Protein AF-A0A8B9WWE6-F1 (afdb_monomer_lite)

InterPro domains:
  IPR004269 Folate receptor [PTHR10517] (1-110)
  IPR018143 Folate receptor-like [PF03024] (1-110)

pLDDT: mean 84.23, std 15.78, range [25.19, 98.62]

Foldseek 3Di:
DDPLLVVLVVLVVCCFQPPQQLLLQKDFDPVPQQPDDLAQDDDDPVVLQVVCVVQQAPKDQALEQLDDADCLQRGRHHDVPGDIDGPCVRQVDSCSNVCRHHPRSNDDDDDDRSIAGAAAAAAQVSLQSSCVSQQAPKDQALEQSHDFDCPVVDGHRDPPTDIDGPCVSQVDSQSNVCRHHVRSHGHHPHHPPPLAHAYSDDDCVVPHSSSSVSSVSSVVVVVVPPPPVVVVVVVVVVVVVVVVVVD

Secondary structure (DSSP, 8-state):
--HHHHHHHHHHHHHHHH-TT-GGGEEE---TT------SPPPPHHHHHHHHHHHTTSEES-S--SS--B-TTSS-BPPTTPPPEEHHHH-SSHHHHHHHTTTTSSS-------EEE-SEEE-HHHHHHHHHHHTTSEES-S-SSS--B-TTSS-BPPTT---EEHHHH-SSHHHHHHHTTTSSEEE-SSPTTSSSSB-S---GGG--THHHHHHHHHHHHHHHTS-TTHHHHHHHHHHHHHHTT--

Radius of gyration: 22.35 Å; chains: 1; bounding box: 80×43×47 Å

Sequence (247 aa):
MEPACKRHFIQDTCLYECSPNLGPWIREVNQRWRKERVLGVPLCKEDCQSWWEDCRTSYTCKSNWHKGWNWTSGYNQCPVKAACHRFDFYFPTPAALCNEIWSHSYKVNQSWRKERILNVPLCKEDCQSWWEDCRTSYTCKSNWHRGWDWTSGSNKCPTGTICRTFEAYFPTPAALCEGLWSHSYKLSNYSRGSGRCIQMWFDPALGNPNEEVARFYALALTAEAWPQGIRPLLLCLALMLSLWLHD

Structure (mmCIF, N/CA/C/O backbone):
data_AF-A0A8B9WWE6-F1
#
_entry.id   AF-A0A8B9WWE6-F1
#
loop_
_atom_site.group_PDB
_atom_site.id
_atom_site.type_symbol
_atom_site.label_atom_id
_atom_site.label_alt_id
_atom_site.label_comp_id
_atom_site.label_asym_id
_atom_site.label_entity_id
_atom_site.label_seq_id
_atom_site.pdbx_PDB_ins_code
_atom_site.Cartn_x
_atom_site.Cartn_y
_atom_site.Cartn_z
_atom_site.occupancy
_atom_site.B_iso_or_equiv
_atom_site.auth_seq_id
_atom_site.auth_comp_id
_atom_site.auth_asym_id
_atom_site.auth_atom_id
_atom_site.pdbx_PDB_model_num
ATOM 1 N N . MET A 1 1 ? -15.643 9.085 6.442 1.00 93.25 1 MET A N 1
ATOM 2 C CA . MET A 1 1 ? -14.189 9.072 6.699 1.00 93.25 1 MET A CA 1
ATOM 3 C C . MET A 1 1 ? -13.669 10.446 6.352 1.00 93.25 1 MET A C 1
ATOM 5 O O . MET A 1 1 ? -14.003 10.939 5.281 1.00 93.25 1 MET A O 1
ATOM 9 N N . GLU A 1 2 ? -12.936 11.065 7.264 1.00 94.25 2 GLU A N 1
ATOM 10 C CA . GLU A 1 2 ? -12.378 12.405 7.076 1.00 94.25 2 GLU A CA 1
ATOM 11 C C . GLU A 1 2 ? -11.241 12.401 6.036 1.00 94.25 2 GLU A C 1
ATOM 13 O O . GLU A 1 2 ? -10.601 11.361 5.846 1.00 94.25 2 GLU A O 1
ATOM 18 N N . PRO A 1 3 ? -10.954 13.528 5.354 1.00 97.50 3 PRO A N 1
ATOM 19 C CA . PRO A 1 3 ? -9.893 13.590 4.345 1.00 97.50 3 PRO A CA 1
ATOM 20 C C . PRO A 1 3 ? -8.502 13.226 4.891 1.00 97.50 3 PRO A C 1
ATOM 22 O O . PRO A 1 3 ? -7.771 12.485 4.232 1.00 97.50 3 PRO A O 1
ATOM 25 N N . ALA A 1 4 ? -8.173 13.681 6.107 1.00 97.38 4 ALA A N 1
ATOM 26 C CA . ALA A 1 4 ? -6.912 13.377 6.791 1.00 97.38 4 ALA A CA 1
ATOM 27 C C . ALA A 1 4 ? -6.752 11.872 7.079 1.00 97.38 4 ALA A C 1
ATOM 29 O O . ALA A 1 4 ? -5.682 11.314 6.861 1.00 97.38 4 ALA A O 1
ATOM 30 N N . CYS A 1 5 ? -7.834 11.183 7.444 1.00 98.06 5 CYS A N 1
ATOM 31 C CA . CYS A 1 5 ? -7.844 9.726 7.551 1.00 98.06 5 CYS A CA 1
ATOM 32 C C . CYS A 1 5 ? -7.699 9.051 6.173 1.00 98.06 5 CYS A C 1
ATOM 34 O O . CYS A 1 5 ? -6.876 8.154 5.981 1.00 98.06 5 CYS A O 1
ATOM 36 N N . LYS A 1 6 ? -8.477 9.503 5.176 1.00 97.38 6 LYS A N 1
ATOM 37 C CA . LYS A 1 6 ? -8.554 8.879 3.843 1.00 97.38 6 LYS A CA 1
ATOM 38 C C . LYS A 1 6 ? -7.208 8.865 3.111 1.00 97.38 6 LYS A C 1
ATOM 40 O O . LYS A 1 6 ? -6.911 7.880 2.437 1.00 97.38 6 LYS A O 1
ATOM 45 N N . ARG A 1 7 ? -6.382 9.911 3.246 1.00 97.56 7 ARG A N 1
ATOM 46 C CA . ARG A 1 7 ? -5.056 9.970 2.596 1.00 97.56 7 ARG A CA 1
ATOM 47 C C . ARG A 1 7 ? -4.119 8.828 3.017 1.00 97.56 7 ARG A C 1
ATOM 49 O O . ARG A 1 7 ? -3.351 8.360 2.183 1.00 97.56 7 ARG A O 1
ATOM 56 N N . HIS A 1 8 ? -4.213 8.334 4.254 1.00 98.12 8 HIS A N 1
ATOM 57 C CA . HIS A 1 8 ? -3.387 7.211 4.717 1.00 98.12 8 HIS A CA 1
ATOM 58 C C . HIS A 1 8 ? -3.818 5.886 4.096 1.00 98.12 8 HIS A C 1
ATOM 60 O O . HIS A 1 8 ? -2.965 5.128 3.661 1.00 98.12 8 HIS A O 1
ATOM 66 N N . PHE A 1 9 ? -5.125 5.646 3.950 1.00 97.62 9 PHE A N 1
ATOM 67 C CA . PHE A 1 9 ? -5.642 4.485 3.211 1.00 97.62 9 PHE A CA 1
ATOM 68 C C . PHE A 1 9 ? -5.231 4.498 1.729 1.00 97.62 9 PHE A C 1
ATOM 70 O O . PHE A 1 9 ? -5.001 3.442 1.137 1.00 97.62 9 PHE A O 1
ATOM 77 N N . ILE A 1 10 ? -5.115 5.687 1.126 1.00 95.50 10 ILE A N 1
ATOM 78 C CA . ILE A 1 10 ? -4.582 5.837 -0.234 1.00 95.50 10 ILE A CA 1
ATOM 79 C C . ILE A 1 10 ? -3.096 5.455 -0.258 1.00 95.50 10 ILE A C 1
ATOM 81 O O . ILE A 1 10 ? -2.724 4.600 -1.055 1.00 95.50 10 ILE A O 1
ATOM 85 N N . GLN A 1 11 ? -2.262 5.995 0.641 1.00 96.50 11 GLN A N 1
ATOM 86 C CA . GLN A 1 11 ? -0.833 5.648 0.667 1.00 96.50 11 GLN A CA 1
ATOM 87 C C . GLN A 1 11 ? -0.544 4.202 1.076 1.00 96.50 11 GLN A C 1
ATOM 89 O O . GLN A 1 11 ? 0.402 3.611 0.571 1.00 96.50 11 GLN A O 1
ATOM 94 N N . ASP A 1 12 ? -1.364 3.601 1.934 1.00 96.38 12 ASP A N 1
ATOM 95 C CA . ASP A 1 12 ? -1.310 2.171 2.246 1.00 96.38 12 ASP A CA 1
ATOM 96 C C . ASP A 1 12 ? -1.556 1.332 0.985 1.00 96.38 12 ASP A C 1
ATOM 98 O O . ASP A 1 12 ? -0.797 0.412 0.688 1.00 96.38 12 ASP A O 1
ATOM 102 N N . THR A 1 13 ? -2.550 1.717 0.178 1.00 91.56 13 THR A N 1
ATOM 103 C CA . THR A 1 13 ? -2.812 1.082 -1.121 1.00 91.56 13 THR A CA 1
ATOM 104 C C . THR A 1 13 ? -1.634 1.279 -2.086 1.00 91.56 13 THR A C 1
ATOM 106 O O . THR A 1 13 ? -1.205 0.316 -2.719 1.00 91.56 13 THR A O 1
ATOM 109 N N . CYS A 1 14 ? -1.062 2.488 -2.163 1.00 92.31 14 CYS A N 1
ATOM 110 C CA . CYS A 1 14 ? 0.128 2.767 -2.973 1.00 92.31 14 CYS A CA 1
ATOM 111 C C . CYS A 1 14 ? 1.339 1.931 -2.530 1.00 92.31 14 CYS A C 1
ATOM 113 O O . CYS A 1 14 ? 2.010 1.338 -3.370 1.00 92.31 14 CYS A O 1
ATOM 115 N N . LEU A 1 15 ? 1.613 1.834 -1.226 1.00 93.56 15 LEU A N 1
ATOM 116 C CA . LEU A 1 15 ? 2.708 1.021 -0.699 1.00 93.56 15 LEU A CA 1
ATOM 117 C C . LEU A 1 15 ? 2.469 -0.467 -0.999 1.00 93.56 15 LEU A C 1
ATOM 119 O O . LEU A 1 15 ? 3.369 -1.135 -1.500 1.00 93.56 15 LEU A O 1
ATOM 123 N N . TYR A 1 16 ? 1.269 -0.980 -0.723 1.00 86.88 16 TYR A N 1
ATOM 124 C CA . TYR A 1 16 ? 0.934 -2.396 -0.880 1.00 86.88 16 TYR A CA 1
ATOM 125 C C . TYR A 1 16 ? 0.963 -2.876 -2.337 1.00 86.88 16 TYR A C 1
ATOM 127 O O . TYR A 1 16 ? 1.412 -3.995 -2.589 1.00 86.88 16 TYR A O 1
ATOM 135 N N . GLU A 1 17 ? 0.489 -2.061 -3.285 1.00 83.06 17 GLU A N 1
ATOM 136 C CA . GLU A 1 17 ? 0.448 -2.444 -4.700 1.00 83.06 17 GLU A CA 1
ATOM 137 C C . GLU A 1 17 ? 1.725 -2.043 -5.461 1.00 83.06 17 GLU A C 1
ATOM 139 O O . GLU A 1 17 ? 2.183 -2.812 -6.302 1.00 83.06 17 GLU A O 1
ATOM 144 N N . CYS A 1 18 ? 2.345 -0.892 -5.168 1.00 85.25 18 CYS A N 1
ATOM 145 C CA . CYS A 1 18 ? 3.450 -0.364 -5.982 1.00 85.25 18 CYS A CA 1
ATOM 146 C C . CYS A 1 18 ? 4.854 -0.593 -5.402 1.00 85.25 18 CYS A C 1
ATOM 148 O O . CYS A 1 18 ? 5.820 -0.526 -6.162 1.00 85.25 18 CYS A O 1
ATOM 150 N N . SER A 1 19 ? 5.016 -0.825 -4.091 1.00 89.38 19 SER A N 1
ATOM 151 C CA . SER A 1 19 ? 6.354 -0.865 -3.481 1.00 89.38 19 SER A CA 1
ATOM 152 C C . SER A 1 19 ? 7.155 -2.094 -3.915 1.00 89.38 19 SER A C 1
ATOM 154 O O . SER A 1 19 ? 6.760 -3.223 -3.601 1.00 89.38 19 SER A O 1
ATOM 156 N N . PRO A 1 20 ? 8.336 -1.917 -4.538 1.00 88.00 20 PRO A N 1
ATOM 157 C CA . PRO A 1 20 ? 9.182 -3.037 -4.905 1.00 88.00 20 PRO A CA 1
ATOM 158 C C . PRO A 1 20 ? 9.983 -3.591 -3.715 1.00 88.00 20 PRO A C 1
ATOM 160 O O . PRO A 1 20 ? 10.815 -4.472 -3.901 1.00 88.00 20 PRO A O 1
ATOM 163 N N . ASN A 1 21 ? 9.792 -3.063 -2.500 1.00 92.25 21 ASN A N 1
ATOM 164 C CA . ASN A 1 21 ? 10.669 -3.285 -1.345 1.00 92.25 21 ASN A CA 1
ATOM 165 C C . ASN A 1 21 ? 10.025 -4.123 -0.229 1.00 92.25 21 ASN A C 1
ATOM 167 O O . ASN A 1 21 ? 10.541 -4.180 0.882 1.00 92.25 21 ASN A O 1
ATOM 171 N N . LEU A 1 22 ? 8.889 -4.775 -0.492 1.00 90.75 22 LEU A N 1
ATOM 172 C CA . LEU A 1 22 ? 8.172 -5.567 0.518 1.00 90.75 22 LEU A CA 1
ATOM 173 C C . LEU A 1 22 ? 8.567 -7.058 0.540 1.00 90.75 22 LEU A C 1
ATOM 175 O O . LEU A 1 22 ? 8.053 -7.821 1.362 1.00 90.75 22 LEU A O 1
ATOM 179 N N . GLY A 1 23 ? 9.515 -7.465 -0.314 1.00 85.94 23 GLY A N 1
ATOM 180 C CA . GLY A 1 23 ? 9.980 -8.846 -0.499 1.00 85.94 23 GLY A CA 1
ATOM 181 C C . GLY A 1 23 ? 10.235 -9.663 0.780 1.00 85.94 23 GLY A C 1
ATOM 182 O O . GLY A 1 23 ? 9.698 -10.768 0.877 1.00 85.94 23 GLY A O 1
ATOM 183 N N . PRO A 1 24 ? 10.960 -9.152 1.801 1.00 88.88 24 PRO A N 1
ATOM 184 C CA . PRO A 1 24 ? 11.282 -9.903 3.020 1.00 88.88 24 PRO A CA 1
ATOM 185 C C . PRO A 1 24 ? 10.053 -10.376 3.809 1.00 88.88 24 PRO A C 1
ATOM 187 O O . PRO A 1 24 ? 10.144 -11.328 4.590 1.00 88.88 24 PRO A O 1
ATOM 190 N N . TRP A 1 25 ? 8.897 -9.745 3.591 1.00 90.38 25 TRP A N 1
ATOM 191 C CA . TRP A 1 25 ? 7.636 -9.995 4.296 1.00 90.38 25 TRP A CA 1
ATOM 192 C C . TRP A 1 25 ? 6.587 -10.697 3.442 1.00 90.38 25 TRP A C 1
ATOM 194 O O . TRP A 1 25 ? 5.516 -11.030 3.950 1.00 90.38 25 TRP A O 1
ATOM 204 N N . ILE A 1 26 ? 6.874 -10.954 2.166 1.00 83.62 26 ILE A N 1
ATOM 205 C CA . ILE A 1 26 ? 5.977 -11.717 1.302 1.00 83.62 26 ILE A CA 1
ATOM 206 C C . ILE A 1 26 ? 6.002 -13.186 1.726 1.00 83.62 26 ILE A C 1
ATOM 208 O O . ILE A 1 26 ? 7.056 -13.790 1.929 1.00 83.62 26 ILE A O 1
ATOM 212 N N . ARG A 1 27 ? 4.817 -13.762 1.924 1.00 75.75 27 ARG A N 1
ATOM 213 C CA . ARG A 1 27 ? 4.621 -15.155 2.334 1.00 75.75 27 ARG A CA 1
ATOM 214 C C . ARG A 1 27 ? 3.550 -15.799 1.471 1.00 75.75 27 ARG A C 1
ATOM 216 O O . ARG A 1 27 ? 2.505 -15.186 1.230 1.00 75.75 27 ARG A O 1
ATOM 223 N N . GLU A 1 28 ? 3.784 -17.044 1.058 1.00 72.44 28 GLU A N 1
ATOM 224 C CA . GLU A 1 28 ? 2.718 -17.865 0.493 1.00 72.44 28 GLU A CA 1
ATOM 225 C C . GLU A 1 28 ? 1.642 -18.134 1.556 1.00 72.44 28 GLU A C 1
ATOM 227 O O . GLU A 1 28 ? 1.932 -18.469 2.705 1.00 72.44 28 GLU A O 1
ATOM 232 N N . VAL A 1 29 ? 0.379 -17.967 1.172 1.00 68.06 29 VAL A N 1
ATOM 233 C CA . VAL A 1 29 ? -0.792 -18.096 2.035 1.00 68.06 29 VAL A CA 1
ATOM 234 C C . VAL A 1 29 ? -1.929 -18.794 1.296 1.00 68.06 29 VAL A C 1
ATOM 236 O O . VAL A 1 29 ? -2.342 -18.407 0.203 1.00 68.06 29 VAL A O 1
ATOM 239 N N . ASN A 1 30 ? -2.510 -19.811 1.929 1.00 65.38 30 ASN A N 1
ATOM 240 C CA . ASN A 1 30 ? -3.715 -20.463 1.425 1.00 65.38 30 ASN A CA 1
ATOM 241 C C . ASN A 1 30 ? -4.943 -19.581 1.726 1.00 65.38 30 ASN A C 1
ATOM 243 O O . ASN A 1 30 ? -5.519 -19.639 2.814 1.00 65.38 30 ASN A O 1
ATOM 247 N N . GLN A 1 31 ? -5.332 -18.729 0.773 1.00 61.84 31 GLN A N 1
ATOM 248 C CA . GLN A 1 31 ? -6.335 -17.671 0.969 1.00 61.84 31 GLN A CA 1
ATOM 249 C C . GLN A 1 31 ? -7.805 -18.150 1.010 1.00 61.84 31 GLN A C 1
ATOM 251 O O . GLN A 1 31 ? -8.704 -17.359 0.757 1.00 61.84 31 GLN A O 1
ATOM 256 N N . ARG A 1 32 ? -8.104 -19.405 1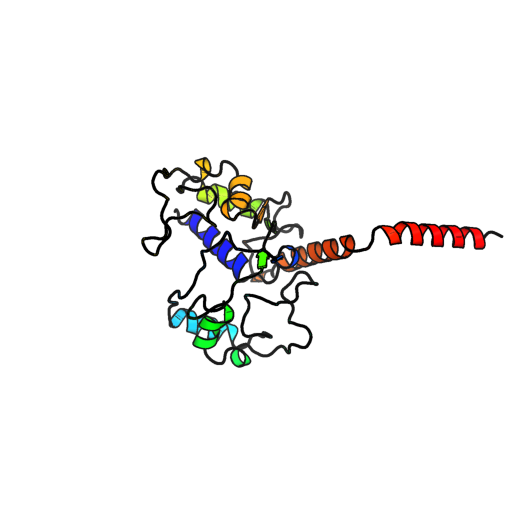.394 1.00 63.91 32 ARG A N 1
ATOM 257 C CA . ARG A 1 32 ? -9.492 -19.934 1.518 1.00 63.91 32 ARG A CA 1
ATOM 258 C C . ARG A 1 32 ? -10.450 -19.047 2.341 1.00 63.91 32 ARG A C 1
ATOM 260 O O . ARG A 1 32 ? -11.666 -19.149 2.181 1.00 63.91 32 ARG A O 1
ATOM 267 N N . TRP A 1 33 ? -9.909 -18.204 3.221 1.00 56.09 33 TRP A N 1
ATOM 268 C CA . TRP A 1 33 ? -10.636 -17.281 4.097 1.00 56.09 33 TRP A CA 1
ATOM 269 C C . TRP A 1 33 ? -10.799 -15.849 3.551 1.00 56.09 33 TRP A C 1
ATOM 271 O O . TRP A 1 33 ? -11.639 -15.125 4.079 1.00 56.09 33 TRP A O 1
ATOM 281 N N . ARG A 1 34 ? -10.026 -15.429 2.536 1.00 60.72 34 ARG A N 1
ATOM 282 C CA . ARG A 1 34 ? -10.162 -14.124 1.862 1.00 60.72 34 ARG A CA 1
ATOM 283 C C . ARG A 1 34 ? -10.767 -14.372 0.487 1.00 60.72 34 ARG A C 1
ATOM 285 O O . ARG A 1 34 ? -10.092 -14.865 -0.411 1.00 60.72 34 ARG A O 1
ATOM 292 N N . LYS A 1 35 ? -12.053 -14.068 0.336 1.00 58.28 35 LYS A N 1
ATOM 293 C CA . LYS A 1 35 ? -12.813 -14.309 -0.903 1.00 58.28 35 LYS A CA 1
ATOM 294 C C . LYS A 1 35 ? -12.922 -13.044 -1.761 1.00 58.28 35 LYS A C 1
ATOM 296 O O . LYS A 1 35 ? -13.291 -13.114 -2.927 1.00 58.28 35 LYS A O 1
ATOM 301 N N . GLU A 1 36 ? -12.572 -11.902 -1.181 1.00 64.50 36 GLU A N 1
ATOM 302 C CA . GLU A 1 36 ? -12.736 -10.564 -1.727 1.00 64.50 36 GLU A CA 1
ATOM 303 C C . GLU A 1 36 ? -11.456 -10.029 -2.399 1.00 64.50 36 GLU A C 1
ATOM 305 O O . GLU A 1 36 ? -10.369 -10.046 -1.806 1.00 64.50 36 GLU A O 1
ATOM 310 N N . ARG A 1 37 ? -11.589 -9.479 -3.616 1.00 65.06 37 ARG A N 1
ATOM 311 C CA . ARG A 1 37 ? -10.531 -8.718 -4.307 1.00 65.06 37 ARG A CA 1
ATOM 312 C C . ARG A 1 37 ? -11.097 -7.603 -5.187 1.00 65.06 37 ARG A C 1
ATOM 314 O O . ARG A 1 37 ? -12.232 -7.685 -5.643 1.00 65.06 37 ARG A O 1
ATOM 321 N N . VAL A 1 38 ? -10.249 -6.627 -5.507 1.00 67.38 38 VAL A N 1
ATOM 322 C CA . VAL A 1 38 ? -10.479 -5.652 -6.584 1.00 67.38 38 VAL A CA 1
ATOM 323 C C . VAL A 1 38 ? -10.426 -6.384 -7.930 1.00 67.38 38 VAL A C 1
ATOM 325 O O . VAL A 1 38 ? -9.418 -7.024 -8.241 1.00 67.38 38 VAL A O 1
ATOM 328 N N . LEU A 1 39 ? -11.510 -6.359 -8.706 1.00 69.50 39 LEU A N 1
ATOM 329 C CA . LEU A 1 39 ? -11.620 -7.036 -10.003 1.00 69.50 39 LEU A CA 1
ATOM 330 C C . LEU A 1 39 ? -12.595 -6.279 -10.909 1.00 69.50 39 LEU A C 1
ATOM 332 O O . LEU A 1 39 ? -13.699 -5.956 -10.482 1.00 69.50 39 LEU A O 1
ATOM 336 N N . GLY A 1 40 ? -12.213 -6.049 -12.165 1.00 64.56 40 GLY A N 1
ATOM 337 C CA . GLY A 1 40 ? -13.079 -5.390 -13.143 1.00 64.56 40 GLY A CA 1
ATOM 338 C C . GLY A 1 40 ? -13.457 -3.941 -12.819 1.00 64.56 40 GLY A C 1
ATOM 339 O O . GLY A 1 40 ? -14.487 -3.488 -13.315 1.00 64.56 40 GLY A O 1
ATOM 340 N N . VAL A 1 41 ? -12.655 -3.223 -12.022 1.00 72.44 41 VAL A N 1
ATOM 341 C CA . VAL A 1 41 ? -12.868 -1.787 -11.787 1.00 72.44 41 VAL A CA 1
ATOM 342 C C . VAL A 1 41 ? -12.789 -1.045 -13.130 1.00 72.44 41 VAL A C 1
ATOM 344 O O . VAL A 1 41 ? -11.916 -1.362 -13.939 1.00 72.44 41 VAL A O 1
ATOM 347 N N . PRO A 1 42 ? -13.687 -0.088 -13.416 1.00 67.31 42 PRO A N 1
ATOM 348 C CA . PRO A 1 42 ? -13.501 0.833 -14.528 1.00 67.31 42 PRO A CA 1
ATOM 349 C C . PRO A 1 42 ? -12.459 1.888 -14.136 1.00 67.31 42 PRO A C 1
ATOM 351 O O . PRO A 1 42 ? -12.672 2.650 -13.196 1.00 67.31 42 PRO A O 1
ATOM 354 N N . LEU A 1 43 ? -11.335 1.924 -14.850 1.00 68.62 43 LEU A N 1
ATOM 355 C CA . LEU A 1 43 ? -10.383 3.037 -14.806 1.00 68.62 43 LEU A CA 1
ATOM 356 C C . LEU A 1 43 ? -10.770 4.051 -15.892 1.00 68.62 43 LEU A C 1
ATOM 358 O O . LEU A 1 43 ? -11.230 3.639 -16.963 1.00 68.62 43 LEU A O 1
ATOM 362 N N . CYS A 1 44 ? -10.599 5.353 -15.643 1.00 73.81 44 CYS A N 1
ATOM 363 C CA . CYS A 1 44 ? -10.801 6.357 -16.688 1.00 73.81 44 CYS A CA 1
ATOM 364 C C . CYS A 1 44 ? -9.801 6.110 -17.824 1.00 73.81 44 CYS A C 1
ATOM 366 O O . CYS A 1 44 ? -8.669 5.672 -17.596 1.00 73.81 44 CYS A O 1
ATOM 368 N N . LYS A 1 45 ? -10.211 6.383 -19.065 1.00 72.62 45 LYS A N 1
ATOM 369 C CA . LYS A 1 45 ? -9.346 6.158 -20.229 1.00 72.62 45 LYS A CA 1
ATOM 370 C C . LYS A 1 45 ? -8.101 7.045 -20.146 1.00 72.62 45 LYS A C 1
ATOM 372 O O . LYS A 1 45 ? -7.013 6.608 -20.496 1.00 72.62 45 LYS A O 1
ATOM 377 N N . GLU A 1 46 ? -8.285 8.257 -19.646 1.00 70.50 46 GLU A N 1
ATOM 378 C CA . GLU A 1 46 ? -7.296 9.317 -19.496 1.00 70.50 46 GLU A CA 1
ATOM 379 C C . GLU A 1 46 ? -6.248 8.940 -18.438 1.00 70.50 46 GLU A C 1
ATOM 381 O O . GLU A 1 46 ? -5.055 9.004 -18.720 1.00 70.50 46 GLU A O 1
ATOM 386 N N . ASP A 1 47 ? -6.679 8.429 -17.277 1.00 74.50 47 ASP A N 1
ATOM 387 C CA . ASP A 1 47 ? -5.783 7.923 -16.223 1.00 74.50 47 ASP A CA 1
ATOM 388 C C . ASP A 1 47 ? -4.943 6.735 -16.726 1.00 74.50 47 ASP A C 1
ATOM 390 O O . ASP A 1 47 ? -3.736 6.660 -16.494 1.00 74.50 47 ASP A O 1
ATOM 394 N N . CYS A 1 48 ? -5.577 5.809 -17.456 1.00 78.75 48 CYS A N 1
ATOM 395 C CA . CYS A 1 48 ? -4.900 4.661 -18.058 1.00 78.75 48 CYS A CA 1
ATOM 396 C C . CYS A 1 48 ? -3.892 5.080 -19.146 1.00 78.75 48 CYS A C 1
ATOM 398 O O . CYS A 1 48 ? -2.799 4.516 -19.231 1.00 78.75 48 CYS A O 1
ATOM 400 N N . GLN A 1 49 ? -4.246 6.080 -19.962 1.00 82.81 49 GLN A N 1
ATOM 401 C CA . GLN A 1 49 ? -3.375 6.661 -20.984 1.00 82.81 49 GLN A CA 1
ATOM 402 C C . GLN A 1 49 ? -2.153 7.329 -20.344 1.00 82.81 49 GLN A C 1
ATOM 404 O O . GLN A 1 49 ? -1.035 6.966 -20.701 1.00 82.81 49 GLN A O 1
ATOM 409 N N . SER A 1 50 ? -2.356 8.234 -19.377 1.00 87.62 50 SER A N 1
ATOM 410 C CA . SER A 1 50 ? -1.270 8.942 -18.681 1.00 87.62 50 SER A CA 1
ATOM 411 C C . SER A 1 50 ? -0.303 7.954 -18.042 1.00 87.62 50 SER A C 1
ATOM 413 O O . SER A 1 50 ? 0.886 7.981 -18.336 1.00 87.62 50 SER A O 1
ATOM 415 N N . TRP A 1 51 ? -0.816 6.994 -17.263 1.00 89.12 51 TRP A N 1
ATOM 416 C CA . TRP A 1 51 ? 0.026 6.005 -16.589 1.00 89.12 51 TRP A CA 1
ATOM 417 C C . TRP A 1 51 ? 0.874 5.179 -17.572 1.00 89.12 51 TRP A C 1
ATOM 419 O O . TRP A 1 51 ? 2.039 4.878 -17.293 1.00 89.12 51 TRP A O 1
ATOM 429 N N . TRP A 1 52 ? 0.331 4.842 -18.746 1.00 92.44 52 TRP A N 1
ATOM 430 C CA . TRP A 1 52 ? 1.110 4.194 -19.800 1.00 92.44 52 TRP A CA 1
ATOM 431 C C . TRP A 1 52 ? 2.156 5.127 -20.413 1.00 92.44 52 TRP A C 1
ATOM 433 O O . TRP A 1 52 ? 3.296 4.706 -20.592 1.00 92.44 52 TRP A O 1
ATOM 443 N N . GLU A 1 53 ? 1.808 6.380 -20.707 1.00 94.31 53 GLU A N 1
ATOM 444 C CA . GLU A 1 53 ? 2.734 7.369 -21.271 1.00 94.31 53 GLU A CA 1
ATOM 445 C C . GLU A 1 53 ? 3.917 7.659 -20.340 1.00 94.31 53 GLU A C 1
ATOM 447 O O . GLU A 1 53 ? 5.058 7.676 -20.811 1.00 94.31 53 GLU A O 1
ATOM 452 N N . ASP A 1 54 ? 3.652 7.770 -19.037 1.00 94.50 54 ASP A N 1
ATOM 453 C CA . ASP A 1 54 ? 4.644 7.952 -17.974 1.00 94.50 54 ASP A CA 1
ATOM 454 C C . ASP A 1 54 ? 5.578 6.733 -17.839 1.00 94.50 54 ASP A C 1
ATOM 456 O O . ASP A 1 54 ? 6.773 6.871 -17.565 1.00 94.50 54 ASP A O 1
ATOM 460 N N . CYS A 1 55 ? 5.060 5.516 -18.057 1.00 93.81 55 CYS A N 1
ATOM 461 C CA . CYS A 1 55 ? 5.828 4.283 -17.865 1.00 93.81 55 CYS A CA 1
ATOM 462 C C . CYS A 1 55 ? 6.499 3.732 -19.130 1.00 93.81 55 CYS A C 1
ATOM 464 O O . CYS A 1 55 ? 7.476 2.999 -18.995 1.00 93.81 55 CYS A O 1
ATOM 466 N N . ARG A 1 56 ? 6.017 4.030 -20.348 1.00 94.75 56 ARG A N 1
ATOM 467 C CA . ARG A 1 56 ? 6.364 3.288 -21.587 1.00 94.75 56 ARG A CA 1
ATOM 468 C C . ARG A 1 56 ? 7.865 3.161 -21.886 1.00 94.75 56 ARG A C 1
ATOM 470 O O . ARG A 1 56 ? 8.281 2.175 -22.491 1.00 94.75 56 ARG A O 1
ATOM 477 N N . THR A 1 57 ? 8.670 4.147 -21.483 1.00 93.31 57 THR A N 1
ATOM 478 C CA . THR A 1 57 ? 10.134 4.185 -21.673 1.00 93.31 57 THR A CA 1
ATOM 479 C C . THR A 1 57 ? 10.927 3.549 -20.529 1.00 93.31 57 THR A C 1
ATOM 481 O O . THR A 1 57 ? 12.105 3.242 -20.718 1.00 93.31 57 THR A O 1
ATOM 484 N N . SER A 1 58 ? 10.303 3.328 -19.369 1.00 93.12 58 SER A N 1
ATOM 485 C CA . SER A 1 58 ? 10.875 2.566 -18.253 1.00 93.12 58 SER A CA 1
ATOM 486 C C . SER A 1 58 ? 11.007 1.086 -18.609 1.00 93.12 58 SER A C 1
ATOM 488 O O . SER A 1 58 ? 10.466 0.625 -19.615 1.00 93.12 58 SER A O 1
ATOM 490 N N . TYR A 1 59 ? 11.716 0.317 -17.781 1.00 91.88 59 TYR A N 1
ATOM 491 C CA . TYR A 1 59 ? 11.987 -1.101 -18.027 1.00 91.88 59 TYR A CA 1
ATOM 492 C C . TYR A 1 59 ? 11.202 -2.024 -17.094 1.00 91.88 59 TYR A C 1
ATOM 494 O O . TYR A 1 59 ? 11.043 -1.759 -15.905 1.00 91.88 59 TYR A O 1
ATOM 502 N N . THR A 1 60 ? 10.758 -3.155 -17.634 1.00 92.31 60 THR A N 1
ATOM 503 C CA . THR A 1 60 ? 10.226 -4.293 -16.882 1.00 92.31 60 THR A CA 1
ATOM 504 C C . THR A 1 60 ? 10.670 -5.602 -17.539 1.00 92.31 60 THR A C 1
ATOM 506 O O . THR A 1 60 ? 11.334 -5.610 -18.571 1.00 92.31 60 THR A O 1
ATOM 509 N N . CYS A 1 61 ? 10.332 -6.729 -16.931 1.00 92.25 61 CYS A N 1
ATOM 510 C CA . CYS A 1 61 ? 10.711 -8.070 -17.384 1.00 92.25 61 CYS A CA 1
ATOM 511 C C . CYS A 1 61 ? 9.522 -9.042 -17.398 1.00 92.25 61 CYS A C 1
ATOM 513 O O . CYS A 1 61 ? 9.713 -10.259 -17.421 1.00 92.25 61 CYS A O 1
ATOM 515 N N . LYS A 1 62 ? 8.291 -8.511 -17.311 1.00 90.00 62 LYS A N 1
ATOM 516 C CA . LYS A 1 62 ? 7.036 -9.272 -17.325 1.00 90.00 62 LYS A CA 1
ATOM 517 C C . LYS A 1 62 ? 5.808 -8.371 -17.480 1.00 90.00 62 LYS A C 1
ATOM 519 O O . LYS A 1 62 ? 5.782 -7.260 -16.956 1.00 90.00 62 LYS A O 1
ATOM 524 N N . SER A 1 63 ? 4.745 -8.922 -18.065 1.00 88.25 63 SER A N 1
ATOM 525 C CA . SER A 1 63 ? 3.434 -8.271 -18.212 1.00 88.25 63 SER A CA 1
ATOM 526 C C . SER A 1 63 ? 2.505 -8.399 -16.990 1.00 88.25 63 SER A C 1
ATOM 528 O O . SER A 1 63 ? 1.376 -7.926 -17.015 1.00 88.25 63 SER A O 1
ATOM 530 N N . ASN A 1 64 ? 2.932 -9.040 -15.893 1.00 86.62 64 ASN A N 1
ATOM 531 C CA . ASN A 1 64 ? 2.069 -9.258 -14.724 1.00 86.62 64 ASN A CA 1
ATOM 532 C C . ASN A 1 64 ? 2.852 -9.172 -13.408 1.00 86.62 64 ASN A C 1
ATOM 534 O O . ASN A 1 64 ? 3.729 -9.993 -13.135 1.00 86.62 64 ASN A O 1
ATOM 538 N N . TRP A 1 65 ? 2.527 -8.177 -12.587 1.00 85.38 65 TRP A N 1
ATOM 539 C CA . TRP A 1 65 ? 3.275 -7.818 -11.383 1.00 85.38 65 TRP A CA 1
ATOM 540 C C . TRP A 1 65 ? 2.709 -8.460 -10.097 1.00 85.38 65 TRP A C 1
ATOM 542 O O . TRP A 1 65 ? 3.333 -8.344 -9.048 1.00 85.38 65 TRP A O 1
ATOM 552 N N . HIS A 1 66 ? 1.598 -9.216 -10.159 1.00 74.44 66 HIS A N 1
ATOM 553 C CA . HIS A 1 66 ? 0.968 -9.855 -8.980 1.00 74.44 66 HIS A CA 1
ATOM 554 C C . HIS A 1 66 ? 1.735 -11.021 -8.353 1.00 74.44 66 HIS A C 1
ATOM 556 O O . HIS A 1 66 ? 1.403 -11.404 -7.232 1.00 74.44 66 HIS A O 1
ATOM 562 N N . LYS A 1 67 ? 2.595 -11.695 -9.120 1.00 74.56 67 LYS A N 1
ATOM 563 C CA . LYS A 1 67 ? 3.075 -13.048 -8.794 1.00 74.56 67 LYS A CA 1
ATOM 564 C C . LYS A 1 67 ? 4.409 -13.351 -9.455 1.00 74.56 67 LYS A C 1
ATOM 566 O O . LYS A 1 67 ? 4.642 -12.912 -10.581 1.00 74.56 67 LYS A O 1
ATOM 571 N N . GLY A 1 68 ? 5.245 -14.167 -8.816 1.00 78.19 68 GLY A N 1
ATOM 572 C CA . GLY A 1 68 ? 6.452 -14.732 -9.437 1.00 78.19 68 GLY A CA 1
ATOM 573 C C . GLY A 1 68 ? 7.535 -13.700 -9.758 1.00 78.19 68 GLY A C 1
ATOM 574 O O . GLY A 1 68 ? 8.129 -13.737 -10.836 1.00 78.19 68 GLY A O 1
ATOM 575 N N . TRP A 1 69 ? 7.720 -12.712 -8.888 1.00 84.75 69 TRP A N 1
ATOM 576 C CA . TRP A 1 69 ? 8.994 -11.999 -8.791 1.00 84.75 69 TRP A CA 1
ATOM 577 C C . TRP A 1 69 ? 10.004 -12.880 -8.047 1.00 84.75 69 TRP A C 1
ATOM 579 O O . TRP A 1 69 ? 9.614 -13.772 -7.295 1.00 84.75 69 TRP A O 1
ATOM 589 N N . ASN A 1 70 ? 11.293 -12.640 -8.259 1.00 84.38 70 ASN A N 1
ATOM 590 C CA . ASN A 1 70 ? 12.333 -13.131 -7.367 1.00 84.38 70 ASN A CA 1
ATOM 591 C C . ASN A 1 70 ? 12.493 -12.128 -6.211 1.00 84.38 70 ASN A C 1
ATOM 593 O O . ASN A 1 70 ? 12.449 -10.921 -6.433 1.00 84.38 70 ASN A O 1
ATOM 597 N N . TRP A 1 71 ? 12.658 -12.633 -4.990 1.00 77.25 71 TRP A N 1
ATOM 598 C CA . TRP A 1 71 ? 12.656 -11.850 -3.751 1.00 77.25 71 TRP A CA 1
ATOM 599 C C . TRP A 1 71 ? 13.937 -12.006 -2.923 1.00 77.25 71 TRP A C 1
ATOM 601 O O . TRP A 1 71 ? 14.047 -11.393 -1.863 1.00 77.25 71 TRP A O 1
ATOM 611 N N . THR A 1 72 ? 14.905 -12.818 -3.370 1.00 78.44 72 THR A N 1
ATOM 612 C CA . THR A 1 72 ? 16.091 -13.197 -2.576 1.00 78.44 72 THR A CA 1
ATOM 613 C C . THR A 1 72 ? 16.925 -11.999 -2.102 1.00 78.44 72 THR A C 1
ATOM 615 O O . THR A 1 72 ? 17.532 -12.065 -1.039 1.00 78.44 72 THR A O 1
ATOM 618 N N . SER A 1 73 ? 16.928 -10.888 -2.842 1.00 77.44 73 SER A N 1
ATOM 619 C CA . SER A 1 73 ? 17.625 -9.644 -2.478 1.00 77.44 73 SER A CA 1
ATOM 620 C C . SER A 1 73 ? 16.838 -8.700 -1.555 1.00 77.44 73 SER A C 1
ATOM 622 O O . SER A 1 73 ? 17.363 -7.655 -1.169 1.00 77.44 73 SER A O 1
ATOM 624 N N . GLY A 1 74 ? 15.574 -9.011 -1.253 1.00 74.62 74 GLY A N 1
ATOM 625 C CA . GLY A 1 74 ? 14.642 -8.129 -0.543 1.00 74.62 74 GLY A CA 1
ATOM 626 C C . GLY A 1 74 ? 13.825 -7.184 -1.427 1.00 74.62 74 GLY A C 1
ATOM 627 O O . GLY A 1 74 ? 12.954 -6.488 -0.918 1.00 74.62 74 GLY A O 1
ATOM 628 N N . TYR A 1 75 ? 14.040 -7.159 -2.740 1.00 78.56 75 TYR A N 1
ATOM 629 C CA . TYR A 1 75 ? 13.256 -6.320 -3.652 1.00 78.56 75 TYR A CA 1
ATOM 630 C C . TYR A 1 75 ? 12.775 -7.100 -4.878 1.00 78.56 75 TYR A C 1
ATOM 632 O O . TYR A 1 75 ? 13.275 -8.196 -5.127 1.00 78.56 75 TYR A O 1
ATOM 640 N N . ASN A 1 76 ? 11.813 -6.549 -5.632 1.00 81.25 76 ASN A N 1
ATOM 641 C CA . ASN A 1 76 ? 11.319 -7.125 -6.889 1.00 81.25 76 ASN A CA 1
ATOM 642 C C . ASN A 1 76 ? 12.487 -7.351 -7.865 1.00 81.25 76 ASN A C 1
ATOM 644 O O . ASN A 1 76 ? 12.909 -6.430 -8.564 1.00 81.25 76 ASN A O 1
ATOM 648 N N . GLN A 1 77 ? 12.987 -8.579 -7.960 1.00 85.00 77 GLN A N 1
ATOM 649 C CA . GLN A 1 77 ? 13.945 -8.982 -8.984 1.00 85.00 77 GLN A CA 1
ATOM 650 C C . GLN A 1 77 ? 13.255 -9.768 -10.090 1.00 85.00 77 GLN A C 1
ATOM 652 O O . GLN A 1 77 ? 12.350 -10.574 -9.859 1.00 85.00 77 GLN A O 1
ATOM 657 N N . CYS A 1 78 ? 13.716 -9.561 -11.317 1.00 88.06 78 CYS A N 1
ATOM 658 C CA . CYS A 1 78 ? 13.250 -10.317 -12.467 1.00 88.06 78 CYS A CA 1
ATOM 659 C C . CYS A 1 78 ? 13.475 -11.829 -12.285 1.00 88.06 78 CYS A C 1
ATOM 661 O O . CYS A 1 78 ? 14.465 -12.233 -11.666 1.00 88.06 78 CYS A O 1
ATOM 663 N N . PRO A 1 79 ? 12.580 -12.682 -12.821 1.00 85.50 79 PRO A N 1
ATOM 664 C CA . PRO A 1 79 ? 12.807 -14.122 -12.856 1.00 85.50 79 PRO A CA 1
ATOM 665 C C . PRO A 1 79 ? 14.150 -14.461 -13.510 1.00 85.50 79 PRO A C 1
ATOM 667 O O . PRO A 1 79 ? 14.598 -13.777 -14.431 1.00 85.50 79 PRO A O 1
ATOM 670 N N . VAL A 1 80 ? 14.788 -15.544 -13.067 1.00 82.50 80 VAL A N 1
ATOM 671 C CA . VAL A 1 80 ? 16.072 -15.981 -13.634 1.00 82.50 80 VAL A CA 1
ATOM 672 C C . VAL A 1 80 ? 15.903 -16.241 -15.139 1.00 82.50 80 VAL A C 1
ATOM 674 O O . VAL A 1 80 ? 14.990 -16.958 -15.542 1.00 82.50 80 VAL A O 1
ATOM 677 N N . LYS A 1 81 ? 16.798 -15.669 -15.959 1.00 84.19 81 LYS A N 1
ATOM 678 C CA . LYS A 1 81 ? 16.758 -15.632 -17.441 1.00 84.19 81 LYS A CA 1
ATOM 679 C C . LYS A 1 81 ? 15.698 -14.716 -18.082 1.00 84.19 81 LYS A C 1
ATOM 681 O O . LYS A 1 81 ? 15.660 -14.651 -19.307 1.00 84.19 81 LYS A O 1
ATOM 686 N N . ALA A 1 82 ? 14.873 -13.991 -17.323 1.00 88.12 82 ALA A N 1
ATOM 687 C CA . ALA A 1 82 ? 13.984 -12.984 -17.906 1.00 88.12 82 ALA A CA 1
ATOM 688 C C . ALA A 1 82 ? 14.782 -11.738 -18.320 1.00 88.12 82 ALA A C 1
ATOM 690 O O . ALA A 1 82 ? 15.501 -11.156 -17.508 1.00 88.12 82 ALA A O 1
ATOM 691 N N . ALA A 1 83 ? 14.643 -11.320 -19.578 1.00 89.12 83 ALA A N 1
ATOM 692 C CA . ALA A 1 83 ? 15.265 -10.104 -20.085 1.00 89.12 83 ALA A CA 1
ATOM 693 C C . ALA A 1 83 ? 14.428 -8.865 -19.727 1.00 89.12 83 ALA A C 1
ATOM 695 O O . ALA A 1 83 ? 13.200 -8.849 -19.880 1.00 89.12 83 ALA A O 1
ATOM 696 N N . CYS A 1 84 ? 15.106 -7.810 -19.272 1.00 91.88 84 CYS A N 1
ATOM 697 C CA . CYS A 1 84 ? 14.497 -6.497 -19.115 1.00 91.88 84 CYS A CA 1
ATOM 698 C C . CYS A 1 84 ? 14.331 -5.842 -20.489 1.00 91.88 84 CYS A C 1
ATOM 700 O O . CYS A 1 84 ? 15.307 -5.624 -21.205 1.00 91.88 84 CYS A O 1
ATOM 702 N N . HIS A 1 85 ? 13.099 -5.477 -20.822 1.00 94.31 85 HIS A N 1
ATOM 703 C CA . HIS A 1 85 ? 12.755 -4.671 -21.989 1.00 94.31 85 HIS A CA 1
ATOM 704 C C . HIS A 1 85 ? 11.938 -3.462 -21.534 1.00 94.31 85 HIS A C 1
ATOM 706 O O . HIS A 1 85 ? 11.536 -3.367 -20.374 1.00 94.31 85 HIS A O 1
ATOM 712 N N . ARG A 1 86 ? 11.701 -2.515 -22.439 1.00 95.50 86 ARG A N 1
ATOM 713 C CA . ARG A 1 86 ? 10.848 -1.363 -22.146 1.00 95.50 86 ARG A CA 1
ATOM 714 C C . ARG A 1 86 ? 9.411 -1.792 -21.838 1.00 95.50 86 ARG A C 1
ATOM 716 O O . ARG A 1 86 ? 8.970 -2.862 -22.259 1.00 95.50 86 ARG A O 1
ATOM 723 N N . PHE A 1 87 ? 8.666 -0.953 -21.126 1.00 94.75 87 PHE A N 1
ATOM 724 C CA . PHE A 1 87 ? 7.249 -1.196 -20.855 1.00 94.75 87 PHE A CA 1
ATOM 725 C C . PHE A 1 87 ? 6.443 -1.353 -22.146 1.00 94.75 87 PHE A C 1
ATOM 727 O O . PHE A 1 87 ? 5.611 -2.247 -22.199 1.00 94.75 87 PHE A O 1
ATOM 734 N N . ASP A 1 88 ? 6.723 -0.582 -23.201 1.00 94.81 88 ASP A N 1
ATOM 735 C CA . ASP A 1 88 ? 6.038 -0.726 -24.497 1.00 94.81 88 ASP A CA 1
ATOM 736 C C . ASP A 1 88 ? 6.283 -2.068 -25.220 1.00 94.81 88 ASP A C 1
ATOM 738 O O . ASP A 1 88 ? 5.476 -2.455 -26.063 1.00 94.81 88 ASP A O 1
ATOM 742 N N . PHE A 1 89 ? 7.316 -2.833 -24.848 1.00 95.44 89 PHE A N 1
ATOM 743 C CA . PHE A 1 89 ? 7.501 -4.213 -25.316 1.00 95.44 89 PHE A CA 1
ATOM 744 C C . PHE A 1 89 ? 6.553 -5.203 -24.617 1.00 95.44 89 PHE A C 1
ATOM 746 O O . PHE A 1 89 ? 5.984 -6.079 -25.263 1.00 95.44 89 PHE A O 1
ATOM 753 N N . TYR A 1 90 ? 6.374 -5.073 -23.297 1.00 93.75 90 TYR A N 1
ATOM 754 C CA . TYR A 1 90 ? 5.492 -5.949 -22.507 1.00 93.75 90 TYR A CA 1
ATOM 755 C C . TYR A 1 90 ? 4.025 -5.493 -22.503 1.00 93.75 90 TYR A C 1
ATOM 757 O O . TYR A 1 90 ? 3.131 -6.300 -22.265 1.00 93.75 90 TYR A O 1
ATOM 765 N N . PHE A 1 91 ? 3.786 -4.210 -22.767 1.00 94.88 91 PHE A N 1
ATOM 766 C CA . PHE A 1 91 ? 2.495 -3.537 -22.748 1.00 94.88 91 PHE A CA 1
ATOM 767 C C . PHE A 1 91 ? 2.386 -2.627 -23.984 1.00 94.88 91 PHE A C 1
ATOM 769 O O . PHE A 1 91 ? 2.548 -1.409 -23.875 1.00 94.88 91 PHE A O 1
ATOM 776 N N . PRO A 1 92 ? 2.106 -3.181 -25.178 1.00 94.50 92 PRO A N 1
ATOM 777 C CA . PRO A 1 92 ? 2.120 -2.423 -26.437 1.00 94.50 92 PRO A CA 1
ATOM 778 C C . PRO A 1 92 ? 1.017 -1.359 -26.543 1.00 94.50 92 PRO A C 1
ATOM 780 O O . PRO A 1 92 ? 1.012 -0.563 -27.477 1.00 94.50 92 PRO A O 1
ATOM 783 N N . THR A 1 93 ? 0.065 -1.340 -25.606 1.00 92.31 93 THR A N 1
ATOM 784 C CA . THR A 1 93 ? -0.992 -0.327 -25.504 1.00 92.31 93 THR A CA 1
ATOM 785 C C . THR A 1 93 ? -1.287 0.000 -24.034 1.00 92.31 93 THR A C 1
ATOM 787 O O . THR A 1 93 ? -1.057 -0.853 -23.168 1.00 92.31 93 THR A O 1
ATOM 790 N N . PRO A 1 94 ? -1.891 1.167 -23.739 1.00 88.44 94 PRO A N 1
ATOM 791 C CA . PRO A 1 94 ? -2.416 1.479 -22.408 1.00 88.44 94 PRO A CA 1
ATOM 792 C C . PRO A 1 94 ? -3.381 0.411 -21.885 1.00 88.44 94 PRO A C 1
ATOM 794 O O . PRO A 1 94 ? -3.287 -0.008 -20.735 1.00 88.44 94 PRO A O 1
ATOM 797 N N . ALA A 1 95 ? -4.254 -0.116 -22.751 1.00 86.38 95 ALA A N 1
ATOM 798 C CA . ALA A 1 95 ? -5.181 -1.185 -22.389 1.00 86.38 95 ALA A CA 1
ATOM 799 C C . ALA A 1 95 ? -4.457 -2.470 -21.943 1.00 86.38 95 ALA A C 1
ATOM 801 O O . ALA A 1 95 ? -4.888 -3.093 -20.976 1.00 86.38 95 ALA A O 1
ATOM 802 N N . ALA A 1 96 ? -3.350 -2.846 -22.594 1.00 90.50 96 ALA A N 1
ATOM 803 C CA . ALA A 1 96 ? -2.533 -3.985 -22.167 1.00 90.50 96 ALA A CA 1
ATOM 804 C C . ALA A 1 96 ? -1.927 -3.746 -20.773 1.00 90.50 96 ALA A C 1
ATOM 806 O O . ALA A 1 96 ? -2.040 -4.612 -19.907 1.00 90.50 96 ALA A O 1
ATOM 807 N N . LEU A 1 97 ? -1.370 -2.552 -20.516 1.00 90.38 97 LEU A N 1
ATOM 808 C CA . LEU A 1 97 ? -0.863 -2.183 -19.187 1.00 90.38 97 LEU A CA 1
ATOM 809 C C . LEU A 1 97 ? -1.958 -2.303 -18.128 1.00 90.38 97 LEU A C 1
ATOM 811 O O . LEU A 1 97 ? -1.845 -3.125 -17.220 1.00 90.38 97 LEU A O 1
ATOM 815 N N . CYS A 1 98 ? -3.028 -1.520 -18.262 1.00 84.44 98 CYS A N 1
ATOM 816 C CA . CYS A 1 98 ? -4.065 -1.411 -17.242 1.00 84.44 98 CYS A 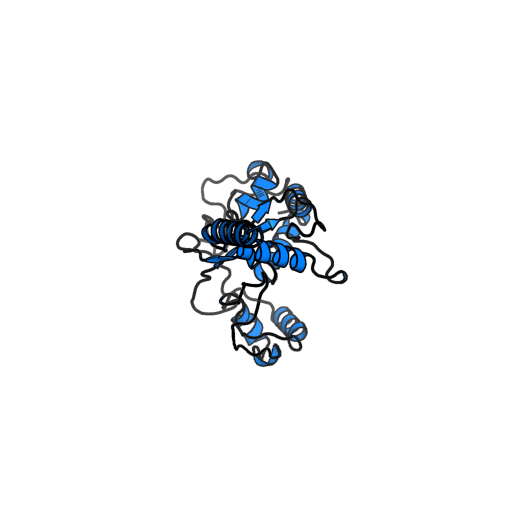CA 1
ATOM 817 C C . CYS A 1 98 ? -4.767 -2.754 -16.987 1.00 84.44 98 CYS A C 1
ATOM 819 O O . CYS A 1 98 ? -5.067 -3.072 -15.837 1.00 84.44 98 CYS A O 1
ATOM 821 N N . ASN A 1 99 ? -4.977 -3.580 -18.019 1.00 83.12 99 ASN A N 1
ATOM 822 C CA . ASN A 1 99 ? -5.651 -4.864 -17.844 1.00 83.12 99 ASN A CA 1
ATOM 823 C C . ASN A 1 99 ? -4.740 -5.947 -17.237 1.00 83.12 99 ASN A C 1
ATOM 825 O O . ASN A 1 99 ? -5.176 -6.704 -16.364 1.00 83.12 99 ASN A O 1
ATOM 829 N N . GLU A 1 100 ? -3.487 -6.056 -17.685 1.00 85.00 100 GLU A N 1
ATOM 830 C CA . GLU A 1 100 ? -2.656 -7.239 -17.414 1.00 85.00 100 GLU A CA 1
ATOM 831 C C . GLU A 1 100 ? -1.762 -7.093 -16.178 1.00 85.00 100 GLU A C 1
ATOM 833 O O . GLU A 1 100 ? -1.633 -8.052 -15.403 1.00 85.00 100 GLU A O 1
ATOM 838 N N . ILE A 1 101 ? -1.205 -5.896 -15.9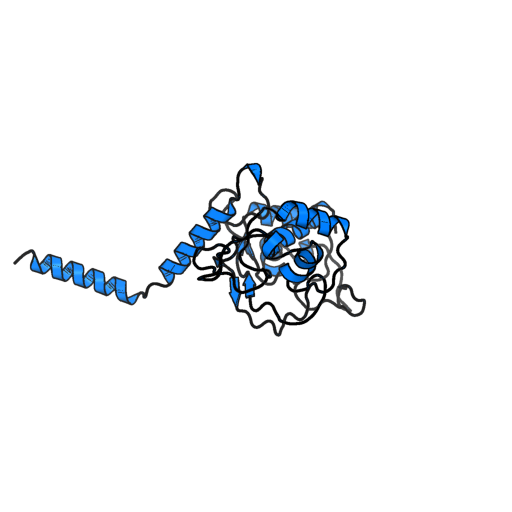36 1.00 86.81 101 ILE A N 1
ATOM 839 C CA . ILE A 1 101 ? -0.174 -5.688 -14.905 1.00 86.81 101 ILE A CA 1
ATOM 840 C C . ILE A 1 101 ? -0.656 -6.105 -13.509 1.00 86.81 101 ILE A C 1
ATOM 842 O O . ILE A 1 101 ? 0.066 -6.799 -12.788 1.00 86.81 101 ILE A O 1
ATOM 846 N N . TRP A 1 102 ? -1.918 -5.807 -13.176 1.00 82.81 102 TRP A N 1
ATOM 847 C CA . TRP A 1 102 ? -2.558 -6.192 -11.913 1.00 82.81 102 TRP A CA 1
ATOM 848 C C . TRP A 1 102 ? -3.544 -7.373 -12.050 1.00 82.81 102 TRP A C 1
ATOM 850 O O . TRP A 1 102 ? -4.575 -7.436 -11.374 1.00 82.81 102 TRP A O 1
ATOM 860 N N . SER A 1 103 ? -3.248 -8.345 -12.928 1.00 75.88 103 SER A N 1
ATOM 861 C CA . SER A 1 103 ? -4.042 -9.580 -13.105 1.00 75.88 103 SER A CA 1
ATOM 862 C C . SER A 1 103 ? -5.548 -9.319 -13.205 1.00 75.88 103 SER A C 1
ATOM 864 O O . SER A 1 103 ? -6.332 -9.849 -12.402 1.00 75.88 103 SER A O 1
ATOM 866 N N . HIS A 1 104 ? -5.946 -8.452 -14.136 1.00 73.06 104 HIS A N 1
ATOM 867 C CA . HIS A 1 104 ? -7.341 -8.113 -14.390 1.00 73.06 104 HIS A CA 1
ATOM 868 C C . HIS A 1 104 ? -8.102 -7.530 -13.184 1.00 73.06 104 HIS A C 1
ATOM 870 O O . HIS A 1 104 ? -9.336 -7.589 -13.135 1.00 73.06 104 HIS A O 1
ATOM 876 N N . SER A 1 105 ? -7.398 -6.856 -12.256 1.00 68.56 105 SER A N 1
ATOM 877 C CA . SER A 1 105 ? -8.010 -5.820 -11.394 1.00 68.56 105 SER A CA 1
ATOM 878 C C . SER A 1 105 ? -8.879 -4.861 -12.218 1.00 68.56 105 SER A C 1
ATOM 880 O O . SER A 1 105 ? -9.923 -4.417 -11.747 1.00 68.56 105 SER A O 1
ATOM 882 N N . TYR A 1 106 ? -8.518 -4.706 -13.492 1.00 66.94 106 TYR A N 1
ATOM 883 C CA . TYR A 1 106 ? -9.289 -4.131 -14.577 1.00 66.94 106 TYR A CA 1
ATOM 884 C C . TYR A 1 106 ? -9.432 -5.240 -15.679 1.00 66.94 106 TYR A C 1
ATOM 886 O O . TYR A 1 106 ? -8.527 -5.432 -16.468 1.00 66.94 106 TYR A O 1
ATOM 894 N N . LYS A 1 107 ? -10.494 -6.083 -15.633 1.00 40.31 107 LYS A N 1
ATOM 895 C CA . LYS A 1 107 ? -11.030 -7.070 -16.646 1.00 40.31 107 LYS A CA 1
ATOM 896 C C . LYS A 1 107 ? -10.064 -7.965 -17.501 1.00 40.31 107 LYS A C 1
ATOM 898 O O . LYS A 1 107 ? -9.247 -7.430 -18.231 1.00 40.31 107 LYS A O 1
ATOM 903 N N . VAL A 1 108 ? -10.149 -9.317 -17.610 1.00 33.00 108 VAL A N 1
ATOM 904 C CA . VAL A 1 108 ? -10.985 -10.403 -17.007 1.00 33.00 108 VAL A CA 1
ATOM 905 C C . VAL A 1 108 ? -10.212 -11.766 -16.926 1.00 33.00 108 VAL A C 1
ATOM 907 O O . VAL A 1 108 ? -9.435 -12.082 -17.810 1.00 33.00 108 VAL A O 1
ATOM 910 N N . ASN A 1 109 ? -10.565 -12.627 -15.952 1.00 25.19 109 ASN A N 1
ATOM 911 C CA . ASN A 1 109 ? -10.381 -14.106 -15.832 1.00 25.19 109 ASN A CA 1
ATOM 912 C C . ASN A 1 109 ? -9.121 -14.749 -15.158 1.00 25.19 109 ASN A C 1
ATOM 914 O O . ASN A 1 109 ? -8.056 -14.913 -15.737 1.00 25.19 109 ASN A O 1
ATOM 918 N N . GLN A 1 110 ? -9.350 -15.219 -13.918 1.00 33.69 110 GLN A N 1
ATOM 919 C CA . GLN A 1 110 ? -8.752 -16.336 -13.141 1.00 33.69 110 GLN A CA 1
ATOM 920 C C . GLN A 1 110 ? -7.226 -16.628 -13.093 1.00 33.69 110 GLN A C 1
ATOM 922 O O . GLN A 1 110 ? -6.678 -17.435 -13.839 1.00 33.69 110 GLN A O 1
ATOM 927 N N . SER A 1 111 ? -6.581 -16.205 -11.996 1.00 37.12 111 SER A N 1
ATOM 928 C CA . SER A 1 111 ? -6.042 -17.106 -10.939 1.00 37.12 111 SER A CA 1
ATOM 929 C C . SER A 1 111 ? -5.488 -16.286 -9.753 1.00 37.12 111 SER A C 1
ATOM 931 O O . SER A 1 111 ? -5.117 -15.125 -9.910 1.00 37.12 111 SER A O 1
ATOM 933 N N . TRP A 1 112 ? -5.522 -16.839 -8.536 1.00 57.12 112 TRP A N 1
ATOM 934 C CA . TRP A 1 112 ? -5.401 -16.108 -7.258 1.00 57.12 112 TRP A CA 1
ATOM 935 C C . TRP A 1 112 ? -3.965 -15.665 -6.890 1.00 57.12 112 TRP A C 1
ATOM 937 O O . TRP A 1 112 ? -2.992 -16.307 -7.286 1.00 57.12 112 TRP A O 1
ATOM 947 N N . ARG A 1 113 ? -3.825 -14.592 -6.080 1.00 53.19 113 ARG A N 1
ATOM 948 C CA . ARG A 1 113 ? -2.550 -14.260 -5.401 1.00 53.19 113 ARG A CA 1
ATOM 949 C C . ARG A 1 113 ? -2.255 -15.366 -4.386 1.00 53.19 113 ARG A C 1
ATOM 951 O O . ARG A 1 113 ? -2.958 -15.471 -3.383 1.00 53.19 113 ARG A O 1
ATOM 958 N N . LYS A 1 114 ? -1.204 -16.155 -4.620 1.00 60.09 114 LYS A N 1
ATOM 959 C CA . LYS A 1 114 ? -0.682 -17.092 -3.610 1.00 60.09 114 LYS A CA 1
ATOM 960 C C . LYS A 1 114 ? -0.000 -16.385 -2.445 1.00 60.09 114 LYS A C 1
ATOM 962 O O . LYS A 1 114 ? 0.206 -16.996 -1.410 1.00 60.09 114 LYS A O 1
ATOM 967 N N . GLU A 1 115 ? 0.323 -15.111 -2.608 1.00 67.69 115 GLU A N 1
ATOM 968 C CA . GLU A 1 115 ? 1.248 -14.364 -1.767 1.00 67.69 115 GLU A CA 1
ATOM 969 C C . GLU A 1 115 ? 0.549 -13.173 -1.084 1.00 67.69 115 GLU A C 1
ATOM 971 O O . GLU A 1 115 ? -0.364 -12.560 -1.650 1.00 67.69 115 GLU A O 1
ATOM 976 N N . ARG A 1 116 ? 0.974 -12.826 0.137 1.00 78.75 116 ARG A N 1
ATOM 977 C CA . ARG A 1 116 ? 0.667 -11.538 0.788 1.00 78.75 116 ARG A CA 1
ATOM 978 C C . ARG A 1 116 ? 1.840 -11.078 1.651 1.00 78.75 116 ARG A C 1
ATOM 980 O O . ARG A 1 116 ? 2.612 -11.912 2.112 1.00 78.75 116 ARG A O 1
ATOM 987 N N . ILE A 1 117 ? 1.905 -9.781 1.945 1.00 85.44 117 ILE A N 1
ATOM 988 C CA . ILE A 1 117 ? 2.783 -9.261 3.001 1.00 85.44 117 ILE A CA 1
ATOM 989 C C . ILE A 1 117 ? 2.276 -9.673 4.392 1.00 85.44 117 ILE A C 1
ATOM 991 O O . ILE A 1 117 ? 1.063 -9.689 4.629 1.00 85.44 117 ILE A O 1
ATOM 995 N N . LEU A 1 118 ? 3.193 -10.000 5.300 1.00 88.56 118 LEU A N 1
ATOM 996 C CA . LEU A 1 118 ? 2.930 -10.283 6.711 1.00 88.56 118 LEU A CA 1
ATOM 997 C C . LEU A 1 118 ? 4.007 -9.652 7.599 1.00 88.56 118 LEU A C 1
ATOM 999 O O . LEU A 1 118 ? 5.196 -9.878 7.390 1.00 88.56 118 LEU A O 1
ATOM 1003 N N . ASN A 1 119 ? 3.578 -8.948 8.647 1.00 94.19 119 ASN A N 1
ATOM 1004 C CA . ASN A 1 119 ? 4.439 -8.321 9.654 1.00 94.19 119 ASN A CA 1
ATOM 1005 C C . ASN A 1 119 ? 5.477 -7.329 9.087 1.00 94.19 119 ASN A C 1
ATOM 1007 O O . ASN A 1 119 ? 6.591 -7.248 9.606 1.00 94.19 119 ASN A O 1
ATOM 1011 N N . VAL A 1 120 ? 5.124 -6.567 8.044 1.00 96.62 120 VAL A N 1
ATOM 1012 C CA . VAL A 1 120 ? 5.962 -5.460 7.547 1.00 96.62 120 VAL A CA 1
ATOM 1013 C C . VAL A 1 120 ? 6.180 -4.445 8.683 1.00 96.62 120 VAL A C 1
ATOM 1015 O O . VAL A 1 120 ? 5.185 -3.976 9.236 1.00 96.62 120 VAL A O 1
ATOM 1018 N N . PRO A 1 121 ? 7.429 -4.101 9.056 1.00 97.88 121 PRO A N 1
ATOM 1019 C CA . PRO A 1 121 ? 7.736 -3.256 10.206 1.00 97.88 121 PRO A CA 1
ATOM 1020 C C . PRO A 1 121 ? 7.464 -1.793 9.858 1.00 97.88 121 PRO A C 1
ATOM 1022 O O . PRO A 1 121 ? 8.375 -1.063 9.473 1.00 97.88 121 PRO A O 1
ATOM 1025 N N . LEU A 1 122 ? 6.208 -1.368 9.959 1.00 98.31 122 LEU A N 1
ATOM 1026 C CA . LEU A 1 122 ? 5.792 0.001 9.667 1.00 98.31 122 LEU A CA 1
ATOM 1027 C C . LEU A 1 122 ? 6.442 0.960 10.673 1.00 98.31 122 LEU A C 1
ATOM 1029 O O . LEU A 1 122 ? 6.426 0.691 11.878 1.00 98.31 122 LEU A O 1
ATOM 1033 N N . CYS A 1 123 ? 7.029 2.056 10.187 1.00 98.62 123 CYS A N 1
ATOM 1034 C CA . CYS A 1 123 ? 7.658 3.052 11.050 1.00 98.62 123 CYS A CA 1
ATOM 1035 C C . CYS A 1 123 ? 6.672 3.630 12.066 1.00 98.62 123 CYS A C 1
ATOM 1037 O O . CYS A 1 123 ? 5.477 3.799 11.798 1.00 98.62 123 CYS A O 1
ATOM 1039 N N . LYS A 1 124 ? 7.210 3.949 13.245 1.00 98.38 124 LYS A N 1
ATOM 1040 C CA . LYS A 1 124 ? 6.441 4.440 14.386 1.00 98.38 124 LYS A CA 1
ATOM 1041 C C . LYS A 1 124 ? 5.576 5.651 14.022 1.00 98.38 124 LYS A C 1
ATOM 1043 O O . LYS A 1 124 ? 4.384 5.654 14.318 1.00 98.38 124 LYS A O 1
ATOM 1048 N N . GLU A 1 125 ? 6.152 6.645 13.349 1.00 98.62 125 GLU A N 1
ATOM 1049 C CA . GLU A 1 125 ? 5.475 7.906 13.029 1.00 98.62 125 GLU A CA 1
ATOM 1050 C C . GLU A 1 125 ? 4.390 7.738 11.951 1.00 98.62 125 GLU A C 1
ATOM 1052 O O . GLU A 1 125 ? 3.326 8.347 12.058 1.00 98.62 125 GLU A O 1
ATOM 1057 N N . ASP A 1 126 ? 4.609 6.892 10.938 1.00 98.44 126 ASP A N 1
ATOM 1058 C CA . ASP A 1 126 ? 3.606 6.575 9.909 1.00 98.44 126 ASP A CA 1
ATOM 1059 C C . ASP A 1 126 ? 2.362 5.932 10.543 1.00 98.44 126 ASP A C 1
ATOM 1061 O O . ASP A 1 126 ? 1.239 6.372 10.302 1.00 98.44 126 ASP A O 1
ATOM 1065 N N . CYS A 1 127 ? 2.553 4.951 11.430 1.00 98.25 127 CYS A N 1
ATOM 1066 C CA . CYS A 1 127 ? 1.443 4.308 12.132 1.00 98.25 127 CYS A CA 1
ATOM 1067 C C . CYS A 1 127 ? 0.739 5.245 13.134 1.00 98.25 127 CYS A C 1
ATOM 1069 O O . CYS A 1 127 ? -0.491 5.262 13.215 1.00 98.25 127 CYS A O 1
ATOM 1071 N N . GLN A 1 128 ? 1.499 6.045 13.893 1.00 98.56 128 GLN A N 1
ATOM 1072 C CA . GLN A 1 128 ? 0.937 7.004 14.851 1.00 98.56 128 GLN A CA 1
ATOM 1073 C C . GLN A 1 128 ? 0.126 8.108 14.158 1.00 98.56 128 GLN A C 1
ATOM 1075 O O . GLN A 1 128 ? -0.985 8.403 14.592 1.00 98.56 128 GLN A O 1
ATOM 1080 N N . SER A 1 129 ? 0.641 8.678 13.064 1.00 98.50 129 SER A N 1
ATOM 1081 C CA . SER A 1 129 ? -0.064 9.719 12.305 1.00 98.50 129 SER A CA 1
ATOM 1082 C C . SER A 1 129 ? -1.304 9.190 11.581 1.00 98.50 129 SER A C 1
ATOM 1084 O O . SER A 1 129 ? -2.312 9.891 11.542 1.00 98.50 129 SER A O 1
ATOM 1086 N N . TRP A 1 130 ? -1.283 7.948 11.080 1.00 98.56 130 TRP A N 1
ATOM 1087 C CA . TRP A 1 130 ? -2.487 7.298 10.551 1.00 98.56 130 TRP A CA 1
ATOM 1088 C C . TRP A 1 130 ? -3.560 7.136 11.634 1.00 98.56 130 TRP A C 1
ATOM 1090 O O . TRP A 1 130 ? -4.728 7.447 11.400 1.00 98.56 130 TRP A O 1
ATOM 1100 N N . TRP A 1 131 ? -3.175 6.695 12.833 1.00 98.62 131 TRP A N 1
ATOM 1101 C CA . TRP A 1 131 ? -4.120 6.533 13.935 1.00 98.62 131 TRP A CA 1
ATOM 1102 C C . TRP A 1 131 ? -4.750 7.856 14.378 1.00 98.62 131 TRP A C 1
ATOM 1104 O O . TRP A 1 131 ? -5.976 7.925 14.459 1.00 98.62 131 TRP A O 1
ATOM 1114 N N . GLU A 1 132 ? -3.949 8.903 14.601 1.00 98.56 132 GLU A N 1
ATOM 1115 C CA . GLU A 1 132 ? -4.460 10.203 15.061 1.00 98.56 132 GLU A CA 1
ATOM 1116 C C . GLU A 1 132 ? -5.392 10.841 14.018 1.00 98.56 132 GLU A C 1
ATOM 1118 O O . GLU A 1 132 ? -6.528 11.182 14.343 1.00 98.56 132 GLU A O 1
ATOM 1123 N N . ASP A 1 133 ? -4.981 10.886 12.743 1.00 98.50 133 ASP A N 1
ATOM 1124 C CA . ASP A 1 133 ? -5.790 11.439 11.645 1.00 98.50 133 ASP A CA 1
ATOM 1125 C C . ASP A 1 133 ? -7.102 10.668 11.402 1.00 98.50 133 ASP A C 1
ATOM 1127 O O . ASP A 1 133 ? -8.029 11.185 10.772 1.00 98.50 133 ASP A O 1
ATOM 1131 N N . CYS A 1 134 ? -7.183 9.412 11.850 1.00 98.31 134 CYS A N 1
ATOM 1132 C CA . CYS A 1 134 ? -8.387 8.592 11.761 1.00 98.31 134 CYS A CA 1
ATOM 1133 C C . CYS A 1 134 ? -9.226 8.564 13.036 1.00 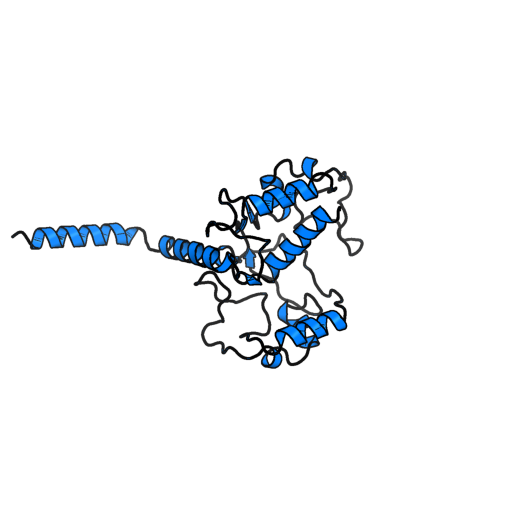98.31 134 CYS A C 1
ATOM 1135 O O . CYS A 1 134 ? -10.369 8.118 12.954 1.00 98.31 134 CYS A O 1
ATOM 1137 N N . ARG A 1 135 ? -8.721 9.027 14.183 1.00 96.31 135 ARG A N 1
ATOM 1138 C CA . ARG A 1 135 ? -9.289 8.769 15.517 1.00 96.31 135 ARG A CA 1
ATOM 1139 C C . ARG A 1 135 ? -10.783 9.108 15.636 1.00 96.31 135 ARG A C 1
ATOM 1141 O O . ARG A 1 135 ? -11.554 8.308 16.174 1.00 96.31 135 ARG A O 1
ATOM 1148 N N . THR A 1 136 ? -11.197 10.235 15.052 1.00 94.00 136 THR A N 1
ATOM 1149 C CA . THR A 1 136 ? -12.579 10.761 15.002 1.00 94.00 136 THR A CA 1
ATOM 1150 C C . THR A 1 136 ? -13.434 10.229 13.847 1.00 94.00 136 THR A C 1
ATOM 1152 O O . THR A 1 136 ? -14.662 10.333 13.893 1.00 94.00 136 THR A O 1
ATOM 1155 N N . SER A 1 137 ? -12.830 9.608 12.826 1.00 97.94 137 SER A N 1
ATOM 1156 C CA . SER A 1 137 ? -13.575 8.913 11.768 1.00 97.94 137 SER A CA 1
ATOM 1157 C C . SER A 1 137 ? -14.312 7.688 12.320 1.00 97.94 137 SER A C 1
ATOM 1159 O O . SER A 1 137 ? -14.032 7.217 13.417 1.00 97.94 137 SER A O 1
ATOM 1161 N N . TYR A 1 138 ? -15.252 7.135 11.545 1.00 97.81 138 TYR A N 1
ATOM 1162 C CA . TYR A 1 138 ? -16.126 6.039 11.983 1.00 97.81 138 TYR A CA 1
ATOM 1163 C C . TYR A 1 138 ? -15.883 4.727 11.226 1.00 97.81 138 TYR A C 1
ATOM 1165 O O . TYR A 1 138 ? -15.640 4.727 10.017 1.00 97.81 138 TYR A O 1
ATOM 1173 N N . THR A 1 139 ? -16.013 3.611 11.943 1.00 97.94 139 THR A N 1
ATOM 1174 C CA . THR A 1 139 ? -15.953 2.225 11.451 1.00 97.94 139 THR A CA 1
ATOM 1175 C C . THR A 1 139 ? -16.954 1.350 12.220 1.00 97.94 139 THR A C 1
ATOM 1177 O O . THR A 1 139 ? -17.485 1.744 13.254 1.00 97.94 139 THR A O 1
ATOM 1180 N N . CYS A 1 140 ? -17.220 0.150 11.715 1.00 97.12 140 CYS A N 1
ATOM 1181 C CA . CYS A 1 140 ? -18.054 -0.879 12.352 1.00 97.12 140 CYS A CA 1
ATOM 1182 C C . CYS A 1 140 ? -17.290 -2.198 12.589 1.00 97.12 140 CYS A C 1
ATOM 1184 O O . CYS A 1 140 ? -17.863 -3.186 13.054 1.00 97.12 140 CYS A O 1
ATOM 1186 N N . LYS A 1 141 ? -15.998 -2.245 12.224 1.00 95.69 141 LYS A N 1
ATOM 1187 C CA . LYS A 1 141 ? -15.155 -3.450 12.229 1.00 95.69 141 LYS A CA 1
ATOM 1188 C C . LYS A 1 141 ? -13.691 -3.108 12.522 1.00 95.69 141 LYS A C 1
ATOM 1190 O O . LYS A 1 141 ? -13.166 -2.140 11.975 1.00 95.69 141 LYS A O 1
ATOM 1195 N N . SER A 1 142 ? -13.027 -3.984 13.280 1.00 95.00 142 SER A N 1
ATOM 1196 C CA . SER A 1 142 ? -11.581 -3.958 13.571 1.00 95.00 142 SER A CA 1
ATOM 1197 C C . SER A 1 142 ? -10.720 -4.787 12.600 1.00 95.00 142 SER A C 1
ATOM 1199 O O . SER A 1 142 ? -9.499 -4.784 12.688 1.00 95.00 142 SER A O 1
ATOM 1201 N N . ASN A 1 143 ? -11.332 -5.508 11.656 1.00 92.88 143 ASN A N 1
ATOM 1202 C CA . ASN A 1 143 ? -10.625 -6.241 10.603 1.00 92.88 143 ASN A CA 1
ATOM 1203 C C . ASN A 1 143 ? -11.354 -6.032 9.275 1.00 92.88 143 ASN A C 1
ATOM 1205 O O . ASN A 1 143 ? -12.538 -6.362 9.156 1.00 92.88 143 ASN A O 1
ATOM 1209 N N . TRP A 1 144 ? -10.653 -5.448 8.307 1.00 93.69 144 TRP A N 1
ATOM 1210 C CA . TRP A 1 144 ? -11.206 -4.984 7.037 1.00 93.69 144 TRP A CA 1
ATOM 1211 C C . TRP A 1 144 ? -10.946 -5.946 5.872 1.00 93.69 144 TRP A C 1
ATOM 1213 O O . TRP A 1 144 ? -11.524 -5.765 4.805 1.00 93.69 144 TRP A O 1
ATOM 1223 N N . HIS A 1 145 ? -10.162 -7.013 6.068 1.00 85.69 145 HIS A N 1
ATOM 1224 C CA . HIS A 1 145 ? -9.956 -8.042 5.042 1.00 85.69 145 HIS A CA 1
ATOM 1225 C C . HIS A 1 145 ? -11.143 -8.996 4.850 1.00 85.69 145 HIS A C 1
ATOM 1227 O O . HIS A 1 145 ? -11.155 -9.709 3.851 1.00 85.69 145 HIS A O 1
ATOM 1233 N N . ARG A 1 146 ? -12.075 -9.095 5.810 1.00 83.38 146 ARG A N 1
ATOM 1234 C CA . ARG A 1 146 ? -13.091 -10.163 5.817 1.00 83.38 146 ARG A CA 1
ATOM 1235 C C . ARG A 1 146 ? -14.373 -9.807 6.557 1.00 83.38 146 ARG A C 1
ATOM 1237 O O . ARG A 1 146 ? -14.354 -9.081 7.555 1.00 83.38 146 ARG A O 1
ATOM 1244 N N . GLY A 1 147 ? -15.475 -10.424 6.137 1.00 87.00 147 GLY A N 1
ATOM 1245 C CA . GLY A 1 147 ? -16.760 -10.359 6.840 1.00 87.00 147 GLY A CA 1
ATOM 1246 C C . GLY A 1 147 ? -17.408 -8.980 6.759 1.00 87.00 147 GLY A C 1
ATOM 1247 O O . GLY A 1 147 ? -17.889 -8.469 7.769 1.00 87.00 147 GLY A O 1
ATOM 1248 N N . TRP A 1 148 ? -17.325 -8.352 5.589 1.00 91.12 148 TRP A N 1
ATOM 1249 C CA . TRP A 1 148 ? -18.238 -7.291 5.172 1.00 91.12 148 TRP A CA 1
ATOM 1250 C C . TRP A 1 148 ? -19.472 -7.920 4.518 1.00 91.12 148 TRP A C 1
ATOM 1252 O O . TRP A 1 148 ? -19.390 -9.033 3.996 1.00 91.12 148 TRP A O 1
ATOM 1262 N N . ASP A 1 149 ? -20.589 -7.202 4.509 1.00 91.12 149 ASP A N 1
ATOM 1263 C CA . ASP A 1 149 ? -21.701 -7.512 3.613 1.00 91.12 149 ASP A CA 1
ATOM 1264 C C . ASP A 1 149 ? -21.402 -6.923 2.221 1.00 91.12 149 ASP A C 1
ATOM 1266 O O . ASP A 1 149 ? -20.985 -5.772 2.113 1.00 91.12 149 ASP A O 1
ATOM 1270 N N . TRP A 1 150 ? -21.582 -7.718 1.166 1.00 85.69 150 TRP A N 1
ATOM 1271 C CA . TRP A 1 150 ? -21.335 -7.341 -0.232 1.00 85.69 150 TRP A CA 1
ATOM 1272 C C . TRP A 1 150 ? -22.584 -7.439 -1.117 1.00 85.69 150 TRP A C 1
ATOM 1274 O O . TRP A 1 150 ? -22.483 -7.260 -2.329 1.00 85.69 150 TRP A O 1
ATOM 1284 N N . THR A 1 151 ? -23.763 -7.702 -0.543 1.00 89.31 151 THR A N 1
ATOM 1285 C CA . THR A 1 151 ? -25.034 -7.867 -1.280 1.00 89.31 151 THR A CA 1
ATOM 1286 C C . THR A 1 151 ? -25.358 -6.690 -2.206 1.00 89.31 151 THR A C 1
ATOM 1288 O O . THR A 1 151 ? -25.888 -6.888 -3.294 1.00 89.31 151 THR A O 1
ATOM 1291 N N . SER A 1 152 ? -24.973 -5.472 -1.816 1.00 87.81 152 SER A N 1
ATOM 1292 C CA . SER A 1 152 ? -25.137 -4.238 -2.603 1.00 87.81 152 SER A CA 1
ATOM 1293 C C . SER A 1 152 ? -24.064 -3.983 -3.680 1.00 87.81 152 SER A C 1
ATOM 1295 O O . SER A 1 152 ? -24.033 -2.898 -4.256 1.00 87.81 152 SER A O 1
ATOM 1297 N N . GLY A 1 153 ? -23.120 -4.905 -3.903 1.00 81.75 153 GLY A N 1
ATOM 1298 C CA . GLY A 1 153 ? -21.951 -4.692 -4.775 1.00 81.75 153 GLY A CA 1
ATOM 1299 C C . GLY A 1 153 ? -20.866 -3.770 -4.192 1.00 81.75 153 GLY A C 1
ATOM 1300 O O . GLY A 1 153 ? -19.803 -3.616 -4.786 1.00 81.75 153 GLY A O 1
ATOM 1301 N N . SER A 1 154 ? -21.094 -3.194 -3.009 1.00 83.56 154 SER A N 1
ATOM 1302 C CA . SER A 1 154 ? -20.107 -2.447 -2.217 1.00 83.56 154 SER A CA 1
ATOM 1303 C C . SER A 1 154 ? -20.070 -2.983 -0.786 1.00 83.56 154 SER A C 1
ATOM 1305 O O . SER A 1 154 ? -21.067 -3.534 -0.314 1.00 83.56 154 SER A O 1
ATOM 1307 N N . ASN A 1 155 ? -18.941 -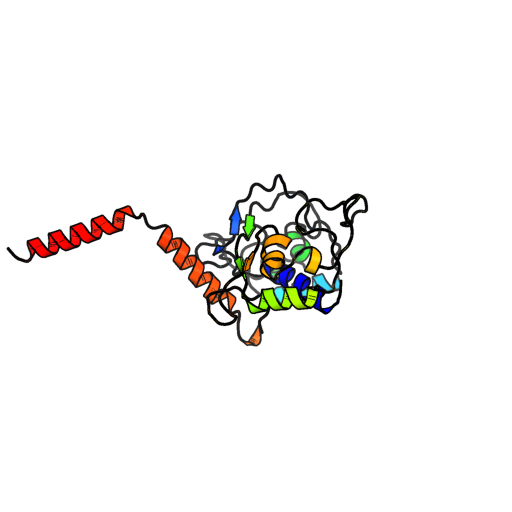2.831 -0.088 1.00 89.44 155 ASN A N 1
ATOM 1308 C CA . ASN A 1 155 ? -18.811 -3.312 1.284 1.00 89.44 155 ASN A CA 1
ATOM 1309 C C . ASN A 1 155 ? -19.677 -2.490 2.252 1.00 89.44 155 ASN A C 1
ATOM 1311 O O . ASN A 1 155 ? -19.551 -1.268 2.355 1.00 89.44 155 ASN A O 1
ATOM 1315 N N . LYS A 1 156 ? -20.539 -3.180 3.000 1.00 93.75 156 LYS A N 1
ATOM 1316 C CA . LYS A 1 156 ? -21.409 -2.632 4.043 1.00 93.75 156 LYS A CA 1
ATOM 1317 C C . LYS A 1 156 ? -21.118 -3.285 5.388 1.00 93.75 156 LYS A C 1
ATOM 1319 O O . LYS A 1 156 ? -20.668 -4.431 5.473 1.00 93.75 156 LYS A O 1
ATOM 1324 N N . CYS A 1 157 ? -21.379 -2.532 6.450 1.00 95.56 157 CYS A N 1
ATOM 1325 C CA . CYS A 1 157 ? -21.344 -3.039 7.814 1.00 95.56 157 CYS A CA 1
ATOM 1326 C C . CYS A 1 157 ? -22.331 -4.212 7.963 1.00 95.56 157 CYS A C 1
ATOM 1328 O O . CYS A 1 157 ? -23.487 -4.052 7.572 1.00 95.56 157 CYS A O 1
ATOM 1330 N N . PRO A 1 158 ? -21.912 -5.373 8.503 1.00 93.31 158 PRO A N 1
ATOM 1331 C CA . PRO A 1 158 ? -22.806 -6.510 8.700 1.00 93.31 158 PRO A CA 1
ATOM 1332 C C . PRO A 1 158 ? -24.003 -6.164 9.589 1.00 93.31 158 PRO A C 1
ATOM 1334 O O . PRO A 1 158 ? -23.894 -5.338 10.502 1.00 93.31 158 PRO A O 1
ATOM 1337 N N . THR A 1 159 ? -25.129 -6.836 9.362 1.00 91.88 159 THR A N 1
ATOM 1338 C CA . THR A 1 159 ? -26.351 -6.683 10.161 1.00 91.88 159 THR A CA 1
ATOM 1339 C C . THR A 1 159 ? -26.056 -6.809 11.660 1.00 91.88 159 THR A C 1
ATOM 1341 O O . THR A 1 159 ? -25.346 -7.716 12.088 1.00 91.88 159 THR A O 1
ATOM 1344 N N . GLY A 1 160 ? -26.581 -5.879 12.462 1.00 89.94 160 GLY A N 1
ATOM 1345 C CA . GLY A 1 160 ? -26.363 -5.839 13.913 1.00 89.94 160 GLY A CA 1
ATOM 1346 C C . GLY A 1 160 ? -25.029 -5.229 14.370 1.00 89.94 160 GLY A C 1
ATOM 1347 O O . GLY A 1 160 ? -24.832 -5.064 15.571 1.00 89.94 160 GLY A O 1
ATOM 1348 N N . THR A 1 161 ? -24.120 -4.849 13.462 1.00 93.88 161 THR A N 1
ATOM 1349 C CA . THR A 1 161 ? -22.924 -4.072 13.840 1.00 93.88 161 THR A CA 1
ATOM 1350 C C . THR A 1 161 ? -23.252 -2.585 14.001 1.00 93.88 161 THR A C 1
ATOM 1352 O O . THR A 1 161 ? -24.045 -2.023 13.249 1.00 93.88 161 THR A O 1
ATOM 1355 N N . ILE A 1 162 ? -22.640 -1.942 14.999 1.00 94.00 162 ILE A N 1
ATOM 1356 C CA . ILE A 1 162 ? -22.865 -0.531 15.337 1.00 94.00 162 ILE A CA 1
ATOM 1357 C C . ILE A 1 162 ? -21.654 0.281 14.878 1.00 94.00 162 ILE A C 1
ATOM 1359 O O . ILE A 1 162 ? -20.531 -0.004 15.286 1.00 94.00 162 ILE A O 1
ATOM 1363 N N . CYS A 1 163 ? -21.868 1.322 14.072 1.00 96.69 163 CYS A N 1
ATOM 1364 C CA . CYS A 1 163 ? -20.805 2.269 13.743 1.00 96.69 163 CYS A CA 1
ATOM 1365 C C . CYS A 1 163 ? -20.367 3.043 14.997 1.00 96.69 163 CYS A C 1
ATOM 1367 O O . CYS A 1 163 ? -21.192 3.648 15.679 1.00 96.69 163 CYS A O 1
ATOM 1369 N N . ARG A 1 164 ? -19.064 3.051 15.282 1.00 97.25 164 ARG A N 1
ATOM 1370 C CA . ARG A 1 164 ? -18.424 3.850 16.340 1.00 97.25 164 ARG A CA 1
ATOM 1371 C C . ARG A 1 164 ? -17.182 4.540 15.777 1.00 97.25 164 ARG A C 1
ATOM 1373 O O . ARG A 1 164 ? -16.823 4.309 14.621 1.00 97.25 164 ARG A O 1
ATOM 1380 N N . THR A 1 165 ? -16.534 5.384 16.572 1.00 98.00 165 THR A N 1
ATOM 1381 C CA . THR A 1 165 ? -15.248 5.985 16.195 1.00 98.00 165 THR A CA 1
ATOM 1382 C C . THR A 1 165 ? -14.185 4.913 15.939 1.00 98.00 165 THR A C 1
ATOM 1384 O O . THR A 1 165 ? -14.272 3.791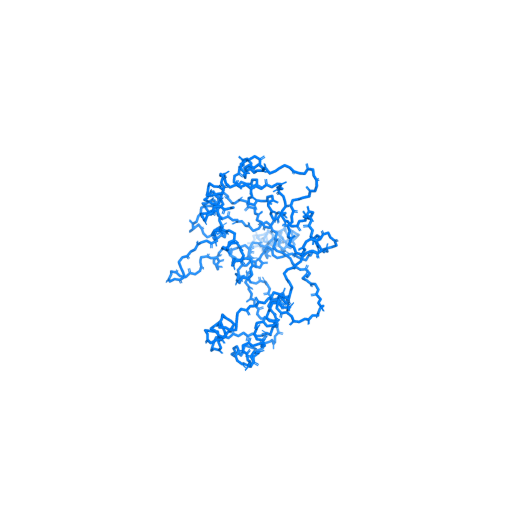 16.448 1.00 98.00 165 THR A O 1
ATOM 1387 N N . PHE A 1 166 ? -13.163 5.249 15.153 1.00 97.75 166 PHE A N 1
ATOM 1388 C CA . PHE A 1 166 ? -11.988 4.401 14.955 1.00 97.75 166 PHE A CA 1
ATOM 1389 C C . PHE A 1 166 ? -11.326 4.080 16.294 1.00 97.75 166 PHE A C 1
ATOM 1391 O O . PHE A 1 166 ? -11.033 2.915 16.532 1.00 97.75 166 PHE A O 1
ATOM 1398 N N . GLU A 1 167 ? -11.200 5.059 17.194 1.00 97.75 167 GLU A N 1
ATOM 1399 C CA . GLU A 1 167 ? -10.670 4.873 18.554 1.00 97.75 167 GLU A CA 1
ATOM 1400 C C . GLU A 1 167 ? -11.381 3.744 19.328 1.00 97.75 167 GLU A C 1
ATOM 1402 O O . GLU A 1 167 ? -10.735 2.924 19.975 1.00 97.75 167 GLU A O 1
ATOM 1407 N N . ALA A 1 168 ? -12.707 3.619 19.188 1.00 97.75 168 ALA A N 1
ATOM 1408 C CA . ALA A 1 168 ? -13.487 2.578 19.863 1.00 97.75 168 ALA A CA 1
ATOM 1409 C C . ALA A 1 168 ? -13.261 1.154 19.308 1.00 97.75 168 ALA A C 1
ATOM 1411 O O . ALA A 1 168 ? -13.545 0.178 20.002 1.00 97.75 168 ALA A O 1
ATOM 1412 N N . TYR A 1 169 ? -12.779 1.022 18.067 1.00 97.62 169 TYR A N 1
ATOM 1413 C CA . TYR A 1 169 ? -12.407 -0.261 17.446 1.00 97.62 169 TYR A CA 1
ATOM 1414 C C . TYR A 1 169 ? -10.893 -0.519 17.447 1.00 97.62 169 TYR A C 1
ATOM 1416 O O . TYR A 1 169 ? -10.464 -1.668 17.327 1.00 97.62 169 TYR A O 1
ATOM 1424 N N . PHE A 1 170 ? -10.103 0.543 17.582 1.00 98.06 170 PHE A N 1
ATOM 1425 C CA . PHE A 1 170 ? -8.652 0.581 17.505 1.00 98.06 170 PHE A CA 1
ATOM 1426 C C . PHE A 1 170 ? -8.126 1.519 18.607 1.00 98.06 170 PHE A C 1
ATOM 1428 O O . PHE A 1 170 ? -7.782 2.666 18.323 1.00 98.06 170 PHE A O 1
ATOM 1435 N N . PRO A 1 171 ? -8.051 1.064 19.870 1.00 97.94 171 PRO A N 1
ATOM 1436 C CA . PRO A 1 171 ? -7.717 1.927 21.010 1.00 97.94 171 PRO A CA 1
ATOM 1437 C C . PRO A 1 171 ? -6.252 2.394 21.042 1.00 97.94 171 PRO A C 1
ATOM 1439 O O . PRO A 1 171 ? -5.880 3.187 21.900 1.00 97.94 171 PRO A O 1
ATOM 1442 N N . THR A 1 172 ? -5.399 1.892 20.145 1.00 98.38 172 THR A N 1
ATOM 1443 C CA . THR A 1 172 ? -3.992 2.292 20.015 1.00 98.38 172 THR A CA 1
ATOM 1444 C C . THR A 1 172 ? -3.557 2.273 18.544 1.00 98.38 172 THR A C 1
ATOM 1446 O O . THR A 1 172 ? -4.162 1.549 17.742 1.00 98.38 172 THR A O 1
ATOM 1449 N N . PRO A 1 173 ? -2.460 2.967 18.178 1.00 98.38 173 PRO A N 1
ATOM 1450 C CA . PRO A 1 173 ? -1.875 2.868 16.841 1.00 98.38 173 PRO A CA 1
ATOM 1451 C C . PRO A 1 173 ? -1.551 1.427 16.429 1.00 98.38 173 PRO A C 1
ATOM 1453 O O . PRO A 1 173 ? -1.892 1.010 15.325 1.00 98.38 173 PRO A O 1
ATOM 1456 N N . ALA A 1 174 ? -0.991 0.620 17.339 1.00 98.06 174 ALA A N 1
ATOM 1457 C CA . ALA A 1 174 ? -0.723 -0.797 17.082 1.00 98.06 174 ALA A CA 1
ATOM 1458 C C . ALA A 1 174 ? -2.009 -1.578 16.754 1.00 98.06 174 ALA A C 1
ATOM 1460 O O . ALA A 1 174 ? -2.034 -2.350 15.797 1.00 98.06 174 ALA A O 1
ATOM 1461 N N . ALA A 1 175 ? -3.103 -1.338 17.490 1.00 98.06 175 ALA A N 1
ATOM 1462 C CA . ALA A 1 175 ? -4.382 -1.991 17.219 1.00 98.06 175 ALA A CA 1
ATOM 1463 C C . ALA A 1 175 ? -4.901 -1.682 15.803 1.00 98.06 175 ALA A C 1
ATOM 1465 O O . ALA A 1 175 ? -5.421 -2.584 15.143 1.00 98.06 175 ALA A O 1
ATOM 1466 N N . LEU A 1 176 ? -4.719 -0.446 15.317 1.00 98.25 176 LEU A N 1
ATOM 1467 C CA . LEU A 1 176 ? -5.036 -0.071 13.936 1.00 98.25 176 LEU A CA 1
ATOM 1468 C C . LEU A 1 176 ? -4.108 -0.776 12.941 1.00 98.25 176 LEU A C 1
ATOM 1470 O O . LEU A 1 176 ? -4.567 -1.612 12.166 1.00 98.25 176 LEU A O 1
ATOM 1474 N N . CYS A 1 177 ? -2.813 -0.464 12.970 1.00 97.19 177 CYS A N 1
ATOM 1475 C CA . CYS A 1 177 ? -1.868 -0.855 11.922 1.00 97.19 177 CYS A CA 1
ATOM 1476 C C . CYS A 1 177 ? -1.717 -2.382 11.799 1.00 97.19 177 CYS A C 1
ATOM 1478 O O . CYS A 1 177 ? -1.593 -2.910 10.693 1.00 97.19 177 CYS A O 1
ATOM 1480 N N . GLU A 1 178 ? -1.780 -3.111 12.919 1.00 97.81 178 GLU A N 1
ATOM 1481 C CA . GLU A 1 178 ? -1.678 -4.573 12.924 1.00 97.81 178 GLU A CA 1
ATOM 1482 C C . GLU A 1 178 ? -3.038 -5.255 12.700 1.00 97.81 178 GLU A C 1
ATOM 1484 O O . GLU A 1 178 ? -3.132 -6.233 11.954 1.00 97.81 178 GLU A O 1
ATOM 1489 N N . GLY A 1 179 ? -4.111 -4.748 13.317 1.00 94.62 179 GLY A N 1
ATOM 1490 C CA . GLY A 1 179 ? -5.430 -5.390 13.304 1.00 94.62 179 GLY A CA 1
ATOM 1491 C C . GLY A 1 179 ? -6.193 -5.222 11.988 1.00 94.62 179 GLY A C 1
ATOM 1492 O O . GLY A 1 179 ? -6.700 -6.207 11.433 1.00 94.62 179 GLY A O 1
ATOM 1493 N N . LEU A 1 180 ? -6.227 -3.991 11.462 1.00 96.38 180 LEU A N 1
ATOM 1494 C CA . LEU A 1 180 ? -7.034 -3.570 10.309 1.00 96.38 180 LEU A CA 1
ATOM 1495 C C . LEU A 1 180 ? -6.872 -4.522 9.115 1.00 96.38 180 LEU A C 1
ATOM 1497 O O . LEU A 1 180 ? -7.855 -5.053 8.591 1.00 96.38 180 LEU A O 1
ATOM 1501 N N . TRP A 1 181 ? -5.620 -4.816 8.758 1.00 93.75 181 TRP A N 1
ATOM 1502 C CA . TRP A 1 181 ? -5.255 -5.675 7.632 1.00 93.75 181 TRP A CA 1
ATOM 1503 C C . TRP A 1 181 ? -4.690 -7.038 8.052 1.00 93.75 181 TRP A C 1
ATOM 1505 O O . TRP A 1 181 ? -3.855 -7.618 7.357 1.00 93.75 181 TRP A O 1
ATOM 1515 N N . SER A 1 182 ? -5.181 -7.613 9.156 1.00 90.62 182 SER A N 1
ATOM 1516 C CA . SER A 1 182 ? -4.859 -8.995 9.571 1.00 90.62 182 SER A CA 1
ATOM 1517 C C . SER A 1 182 ? -3.347 -9.285 9.626 1.00 90.62 182 SER A C 1
ATOM 1519 O O . SER A 1 182 ? -2.878 -10.262 9.032 1.00 90.62 182 SER A O 1
ATOM 1521 N N . HIS A 1 183 ? -2.586 -8.406 10.278 1.00 93.19 183 HIS A N 1
ATOM 1522 C CA . HIS A 1 183 ? -1.125 -8.449 10.395 1.00 93.19 183 HIS A CA 1
ATOM 1523 C C . HIS A 1 183 ? -0.369 -8.315 9.059 1.00 93.19 183 HIS A C 1
ATOM 1525 O O . HIS A 1 183 ? 0.674 -8.935 8.865 1.00 93.19 183 HIS A O 1
ATOM 1531 N N . SER A 1 184 ? -0.878 -7.512 8.108 1.00 92.75 184 SER A N 1
ATOM 1532 C CA . SER A 1 184 ? -0.051 -7.051 6.971 1.00 92.75 184 SER A CA 1
ATOM 1533 C C . SER A 1 184 ? 1.170 -6.282 7.483 1.00 92.75 184 SER A C 1
ATOM 1535 O O . SER A 1 184 ? 2.291 -6.549 7.053 1.00 92.75 184 SER A O 1
ATOM 1537 N N . TYR A 1 185 ? 0.943 -5.397 8.457 1.00 97.56 185 TYR A N 1
ATOM 1538 C CA . TYR A 1 185 ? 1.973 -4.649 9.165 1.00 97.56 185 TYR A CA 1
ATOM 1539 C C . TYR A 1 185 ? 2.138 -5.148 10.599 1.00 97.56 185 TYR A C 1
ATOM 1541 O O . TYR A 1 185 ? 1.243 -5.772 11.174 1.00 97.56 185 TYR A O 1
ATOM 1549 N N . LYS A 1 186 ? 3.300 -4.825 11.157 1.00 97.25 186 LYS A N 1
ATOM 1550 C CA . LYS A 1 186 ? 3.638 -4.856 12.575 1.00 97.25 186 LYS A CA 1
ATOM 1551 C C . LYS A 1 186 ? 4.189 -3.477 12.937 1.00 97.25 186 LYS A C 1
ATOM 1553 O O . LYS A 1 186 ? 4.985 -2.937 12.168 1.00 97.25 186 LYS A O 1
ATOM 1558 N N . LEU A 1 187 ? 3.786 -2.897 14.064 1.00 97.69 187 LEU A N 1
ATOM 1559 C CA . LEU A 1 187 ? 4.323 -1.607 14.492 1.00 97.69 187 LEU A CA 1
ATOM 1560 C C . LEU A 1 187 ? 5.798 -1.770 14.877 1.00 97.69 187 LEU A C 1
ATOM 1562 O O . LEU A 1 187 ? 6.149 -2.596 15.722 1.00 97.69 187 LEU A O 1
ATOM 1566 N N . SER A 1 188 ? 6.671 -0.988 14.245 1.00 97.19 188 SER A N 1
ATOM 1567 C CA . SER A 1 188 ? 8.082 -0.923 14.607 1.00 97.19 188 SER A CA 1
ATOM 1568 C C . SER A 1 188 ? 8.313 0.062 15.752 1.00 97.19 188 SER A C 1
ATOM 1570 O O . SER A 1 188 ? 7.699 1.125 15.813 1.00 97.19 188 SER A O 1
ATOM 1572 N N . ASN A 1 189 ? 9.266 -0.261 16.630 1.00 96.06 189 ASN A N 1
ATOM 1573 C CA . ASN A 1 189 ? 9.792 0.690 17.614 1.00 96.06 189 ASN A CA 1
ATOM 1574 C C . ASN A 1 189 ? 10.772 1.694 16.982 1.00 96.06 189 ASN A C 1
ATOM 1576 O O . ASN A 1 189 ? 11.132 2.679 17.624 1.00 96.06 189 ASN A O 1
ATOM 1580 N N . TYR A 1 190 ? 11.220 1.438 15.749 1.00 98.00 190 TYR A N 1
ATOM 1581 C CA . TYR A 1 190 ? 12.110 2.327 15.015 1.00 98.00 190 TYR A CA 1
ATOM 1582 C C . TYR A 1 190 ? 11.343 3.473 14.347 1.00 98.00 190 TYR A C 1
ATOM 1584 O O . TYR A 1 190 ? 10.248 3.289 13.806 1.00 98.00 190 TYR A O 1
ATOM 1592 N N . SER A 1 191 ? 11.971 4.646 14.359 1.00 98.25 191 SER A N 1
ATOM 1593 C CA . SER A 1 191 ? 11.483 5.849 13.691 1.00 98.25 191 SER A CA 1
ATOM 1594 C C . SER A 1 191 ? 11.890 5.910 12.217 1.00 98.25 191 SER A C 1
ATOM 1596 O O . SER A 1 191 ? 12.834 5.237 11.782 1.00 98.25 191 SER A O 1
ATOM 1598 N N . ARG A 1 192 ? 11.200 6.755 11.448 1.00 98.06 192 ARG A N 1
ATOM 1599 C CA . ARG A 1 192 ? 11.549 7.116 10.061 1.00 98.06 192 ARG A CA 1
ATOM 1600 C C . ARG A 1 192 ? 13.029 7.503 9.923 1.00 98.06 192 ARG A C 1
ATOM 1602 O O . ARG A 1 192 ? 13.617 8.087 10.827 1.00 98.06 192 ARG A O 1
ATOM 1609 N N . GLY A 1 193 ? 13.639 7.151 8.790 1.00 96.75 193 GLY A N 1
ATOM 1610 C CA . GLY A 1 193 ? 15.066 7.398 8.515 1.00 96.75 193 GLY A CA 1
ATOM 1611 C C . GLY A 1 193 ? 16.060 6.454 9.214 1.00 96.75 193 GLY A C 1
ATOM 1612 O O . GLY A 1 193 ? 17.251 6.537 8.954 1.00 96.75 193 GLY A O 1
ATOM 1613 N N . SER A 1 194 ? 15.603 5.520 10.054 1.00 97.69 194 SER A N 1
ATOM 1614 C CA . SER A 1 194 ? 16.473 4.584 10.794 1.00 97.69 194 SER A CA 1
ATOM 1615 C C . SER A 1 194 ? 17.133 3.467 9.969 1.00 97.69 194 SER A C 1
ATOM 1617 O O . SER A 1 194 ? 17.946 2.725 10.516 1.00 97.69 194 SER A O 1
ATOM 1619 N N . GLY A 1 195 ? 16.715 3.244 8.717 1.00 96.94 195 GLY A N 1
ATOM 1620 C CA . GLY A 1 195 ? 17.088 2.044 7.949 1.00 96.94 195 GLY A CA 1
ATOM 1621 C C . GLY A 1 195 ? 16.547 0.728 8.547 1.00 96.94 195 GLY A C 1
ATOM 1622 O O . GLY A 1 195 ? 17.062 -0.353 8.249 1.00 96.94 195 GLY A O 1
ATOM 1623 N N . ARG A 1 196 ? 15.541 0.794 9.440 1.00 97.69 196 ARG A N 1
ATOM 1624 C CA . ARG A 1 196 ? 15.000 -0.354 10.207 1.00 97.69 196 ARG A CA 1
ATOM 1625 C C . ARG A 1 196 ? 13.469 -0.469 10.217 1.00 97.69 196 ARG A C 1
ATOM 1627 O O . ARG A 1 196 ? 12.926 -1.356 10.872 1.00 97.69 196 ARG A O 1
ATOM 1634 N N . CYS A 1 197 ? 12.755 0.394 9.503 1.00 98.38 197 CYS A N 1
ATOM 1635 C CA . CYS A 1 197 ? 11.303 0.321 9.358 1.00 98.38 197 CYS A CA 1
ATOM 1636 C C . CYS A 1 197 ? 10.867 0.849 7.988 1.00 98.38 197 CYS A C 1
ATOM 1638 O O . CYS A 1 197 ? 11.536 1.704 7.409 1.00 98.38 197 CYS A O 1
ATOM 1640 N N . ILE A 1 198 ? 9.762 0.318 7.469 1.00 98.44 198 ILE A N 1
ATOM 1641 C CA . ILE A 1 198 ? 9.174 0.733 6.196 1.00 98.44 198 ILE A CA 1
ATOM 1642 C C . ILE A 1 198 ? 8.361 2.011 6.405 1.00 98.44 198 ILE A C 1
ATOM 1644 O O . ILE A 1 198 ? 7.548 2.093 7.327 1.00 98.44 198 ILE A O 1
ATOM 1648 N N . GLN A 1 199 ? 8.577 2.990 5.531 1.00 98.38 199 GLN A N 1
ATOM 1649 C CA . GLN A 1 199 ? 7.856 4.260 5.483 1.00 98.38 199 GLN A CA 1
ATOM 1650 C C . GLN A 1 199 ? 6.772 4.192 4.401 1.00 98.38 199 GLN A C 1
ATOM 1652 O O . GLN A 1 199 ? 7.061 3.825 3.259 1.00 98.38 199 GLN A O 1
ATOM 1657 N N . MET A 1 200 ? 5.541 4.572 4.752 1.00 95.62 200 MET A N 1
ATOM 1658 C CA . MET A 1 200 ? 4.447 4.795 3.796 1.00 95.62 200 MET A CA 1
ATOM 1659 C C . MET A 1 200 ? 4.593 6.155 3.110 1.00 95.62 200 MET A C 1
ATOM 1661 O O . MET A 1 200 ? 4.211 6.309 1.953 1.00 95.62 200 MET A O 1
ATOM 1665 N N . TRP A 1 201 ? 5.161 7.135 3.815 1.00 97.19 201 TRP A N 1
ATOM 1666 C CA . TRP A 1 201 ? 5.400 8.481 3.304 1.00 97.19 201 TRP A CA 1
ATOM 1667 C C . TRP A 1 201 ? 6.902 8.742 3.134 1.00 97.19 201 TRP A C 1
ATOM 1669 O O . TRP A 1 201 ? 7.684 8.530 4.057 1.00 97.19 201 TRP A O 1
ATOM 1679 N N . PHE A 1 202 ? 7.320 9.271 1.987 1.00 96.50 202 PHE A N 1
ATOM 1680 C CA . PHE A 1 202 ? 8.670 9.797 1.745 1.00 96.50 202 PHE A CA 1
ATOM 1681 C C . PHE A 1 202 ? 8.649 10.747 0.540 1.00 96.50 202 PHE A C 1
ATOM 1683 O O . PHE A 1 202 ? 7.692 10.740 -0.233 1.00 96.50 202 PHE A O 1
ATOM 1690 N N . ASP A 1 203 ? 9.681 11.579 0.403 1.00 94.69 203 ASP A N 1
ATOM 1691 C CA . ASP A 1 203 ? 9.873 12.423 -0.778 1.00 94.69 203 ASP A CA 1
ATOM 1692 C C . ASP A 1 203 ? 10.666 11.634 -1.836 1.00 94.69 203 ASP A C 1
ATOM 1694 O O . ASP A 1 203 ? 11.823 11.291 -1.575 1.00 94.69 203 ASP A O 1
ATOM 1698 N N . PRO A 1 204 ? 10.095 11.325 -3.017 1.00 90.25 204 PRO A N 1
ATOM 1699 C CA . PRO A 1 204 ? 10.807 10.588 -4.057 1.00 90.25 204 PRO A CA 1
ATOM 1700 C C . PRO A 1 204 ? 12.031 11.341 -4.604 1.00 90.25 204 PRO A C 1
ATOM 1702 O O . PRO A 1 204 ? 12.949 10.690 -5.100 1.00 90.25 204 PRO A O 1
ATOM 1705 N N . ALA A 1 205 ? 12.099 12.674 -4.481 1.00 94.19 205 ALA A N 1
ATOM 1706 C CA . ALA A 1 205 ? 13.266 13.456 -4.896 1.00 94.19 205 ALA A CA 1
ATOM 1707 C C . ALA A 1 205 ? 14.504 13.207 -4.011 1.00 94.19 205 ALA A C 1
ATOM 1709 O O . ALA A 1 205 ? 15.628 13.458 -4.441 1.00 94.19 205 ALA A O 1
ATOM 1710 N N . LEU A 1 206 ? 14.309 12.676 -2.797 1.00 94.06 206 LEU A N 1
ATOM 1711 C CA . LEU A 1 206 ? 15.376 12.287 -1.867 1.00 94.06 206 LEU A CA 1
ATOM 1712 C C . LEU A 1 206 ? 15.725 10.788 -1.949 1.00 94.06 206 LEU A C 1
ATOM 1714 O O . LEU A 1 206 ? 16.536 10.297 -1.163 1.00 94.06 206 LEU A O 1
ATOM 1718 N N . GLY A 1 207 ? 15.133 10.061 -2.902 1.00 93.75 207 GLY A N 1
ATOM 1719 C CA . GLY A 1 207 ? 15.266 8.612 -3.039 1.00 93.75 207 GLY A CA 1
ATOM 1720 C C . GLY A 1 207 ? 14.306 7.822 -2.142 1.00 93.75 207 GLY A C 1
ATOM 1721 O O . GLY A 1 207 ? 13.620 8.358 -1.273 1.00 93.75 207 GLY A O 1
ATOM 1722 N N . ASN A 1 208 ? 14.233 6.512 -2.373 1.00 96.44 208 ASN A N 1
ATOM 1723 C CA . ASN A 1 208 ? 13.313 5.623 -1.670 1.00 96.44 208 ASN A CA 1
ATOM 1724 C C . ASN A 1 208 ? 13.993 4.984 -0.438 1.00 96.44 208 ASN A C 1
ATOM 1726 O O . ASN A 1 208 ? 14.810 4.071 -0.591 1.00 96.44 208 ASN A O 1
ATOM 1730 N N . PRO A 1 209 ? 13.640 5.381 0.802 1.00 97.19 209 PRO A N 1
ATOM 1731 C CA . PRO A 1 209 ? 14.300 4.877 2.007 1.00 97.19 209 PRO A CA 1
ATOM 1732 C C . PRO A 1 209 ? 14.012 3.392 2.276 1.00 97.19 209 PRO A C 1
ATOM 1734 O O . PRO A 1 209 ? 14.716 2.756 3.059 1.00 97.19 209 PRO A O 1
ATOM 1737 N N . ASN A 1 210 ? 12.987 2.815 1.639 1.00 97.56 210 ASN A N 1
ATOM 1738 C CA . ASN A 1 210 ? 12.604 1.422 1.849 1.00 97.56 210 ASN A CA 1
ATOM 1739 C C . ASN A 1 210 ? 13.573 0.428 1.184 1.00 97.56 210 ASN A C 1
ATOM 1741 O O . ASN A 1 210 ? 13.590 -0.741 1.567 1.00 97.56 210 ASN A O 1
ATOM 1745 N N . GLU A 1 211 ? 14.408 0.871 0.238 1.00 94.44 211 GLU A N 1
ATOM 1746 C CA . GLU A 1 211 ? 15.433 0.032 -0.399 1.00 94.44 211 GLU A CA 1
ATOM 1747 C C . GLU A 1 211 ? 16.471 -0.479 0.608 1.00 94.44 211 GLU A C 1
ATOM 1749 O O . GLU A 1 211 ? 16.772 -1.676 0.647 1.00 94.44 211 GLU A O 1
ATOM 1754 N N . GLU A 1 212 ? 16.978 0.404 1.477 1.00 94.75 212 GLU A N 1
ATOM 1755 C CA . GLU A 1 212 ? 17.941 0.028 2.516 1.00 94.75 212 GLU A CA 1
ATOM 1756 C C . GLU A 1 212 ? 17.314 -0.935 3.531 1.00 94.75 212 GLU A C 1
ATOM 1758 O O . GLU A 1 212 ? 17.902 -1.969 3.861 1.00 94.75 212 GLU A O 1
ATOM 1763 N N . VAL A 1 213 ? 16.096 -0.617 3.980 1.00 96.81 213 VAL A N 1
ATOM 1764 C CA . VAL A 1 213 ? 15.335 -1.398 4.964 1.00 96.81 213 VAL A CA 1
ATOM 1765 C C . VAL A 1 213 ? 15.109 -2.818 4.448 1.00 96.81 213 VAL A C 1
ATOM 1767 O O . VAL A 1 213 ? 15.384 -3.793 5.148 1.00 96.81 213 VAL A O 1
ATOM 1770 N N . ALA A 1 214 ? 14.651 -2.953 3.204 1.00 93.31 214 ALA A N 1
ATOM 1771 C CA . ALA A 1 214 ? 14.377 -4.247 2.598 1.00 93.31 214 ALA A CA 1
ATOM 1772 C C . ALA A 1 214 ? 15.649 -5.087 2.418 1.00 93.31 214 ALA A C 1
ATOM 1774 O O . ALA A 1 214 ? 15.650 -6.279 2.737 1.00 93.31 214 ALA A O 1
ATOM 1775 N N . ARG A 1 215 ? 16.755 -4.458 1.996 1.00 91.00 215 ARG A N 1
ATOM 1776 C CA . ARG A 1 215 ? 18.073 -5.104 1.904 1.00 91.00 215 ARG A CA 1
ATOM 1777 C C . ARG A 1 215 ? 18.560 -5.595 3.271 1.00 91.00 215 ARG A C 1
ATOM 1779 O O . ARG A 1 215 ? 19.052 -6.716 3.369 1.00 91.00 215 ARG A O 1
ATOM 1786 N N . PHE A 1 216 ? 18.404 -4.793 4.328 1.00 92.69 216 PHE A N 1
ATOM 1787 C CA . PHE A 1 216 ? 18.779 -5.180 5.692 1.00 92.69 216 PHE A CA 1
ATOM 1788 C C . PHE A 1 216 ? 18.014 -6.427 6.164 1.00 92.69 216 PHE A C 1
ATOM 1790 O O . PHE A 1 216 ? 18.630 -7.395 6.614 1.00 92.69 216 PHE A O 1
ATOM 1797 N N . TYR A 1 217 ? 16.686 -6.443 6.008 1.00 90.12 217 TYR A N 1
ATOM 1798 C CA . TYR A 1 217 ? 15.870 -7.583 6.434 1.00 90.12 217 TYR A CA 1
ATOM 1799 C C . TYR A 1 217 ? 16.060 -8.832 5.561 1.00 90.12 217 TYR A C 1
ATOM 1801 O O . TYR A 1 217 ? 16.017 -9.941 6.089 1.00 90.12 217 TYR A O 1
ATOM 1809 N N . ALA A 1 218 ? 16.332 -8.690 4.260 1.00 87.81 218 ALA A N 1
ATOM 1810 C CA . ALA A 1 218 ? 16.686 -9.825 3.406 1.00 87.81 218 ALA A CA 1
ATOM 1811 C C . ALA A 1 218 ? 17.996 -10.494 3.846 1.00 87.81 218 ALA A C 1
ATOM 1813 O O . ALA A 1 218 ? 18.044 -11.714 3.992 1.00 87.81 218 ALA A O 1
ATOM 1814 N N . LEU A 1 219 ? 19.033 -9.698 4.129 1.00 85.62 219 LEU A N 1
ATOM 1815 C CA . LEU A 1 219 ? 20.314 -10.209 4.622 1.00 85.62 219 LEU A CA 1
ATOM 1816 C C . LEU A 1 219 ? 20.149 -10.968 5.947 1.00 85.62 219 LEU A C 1
ATOM 1818 O O . LEU A 1 219 ? 20.676 -12.074 6.077 1.00 85.62 219 LEU A O 1
ATOM 1822 N N . ALA A 1 220 ? 19.363 -10.433 6.888 1.00 81.50 220 ALA A N 1
ATOM 1823 C CA . ALA A 1 220 ? 19.052 -11.112 8.147 1.00 81.50 220 ALA A CA 1
ATOM 1824 C C . ALA A 1 220 ? 18.389 -12.486 7.919 1.00 81.50 220 ALA A C 1
ATOM 1826 O O . ALA A 1 220 ? 18.875 -13.489 8.438 1.00 81.50 220 ALA A O 1
ATOM 1827 N N . LEU A 1 221 ? 17.362 -12.558 7.061 1.00 75.56 221 LEU A N 1
ATOM 1828 C CA . LEU A 1 221 ? 16.690 -13.818 6.714 1.00 75.56 221 LEU A CA 1
ATOM 1829 C C . LEU A 1 221 ? 17.643 -14.839 6.066 1.00 75.56 221 LEU A C 1
ATOM 1831 O O . LEU A 1 221 ? 17.543 -16.033 6.343 1.00 75.56 221 LEU A O 1
ATOM 1835 N N . THR A 1 222 ? 18.590 -14.396 5.229 1.00 67.69 222 THR A N 1
ATOM 1836 C CA . THR A 1 222 ? 19.593 -15.304 4.639 1.00 67.69 222 THR A CA 1
ATOM 1837 C C . THR A 1 222 ? 20.638 -15.792 5.645 1.00 67.69 222 THR A C 1
ATOM 1839 O O . THR A 1 222 ? 21.099 -16.925 5.529 1.00 67.69 222 THR A O 1
ATOM 1842 N N . ALA A 1 223 ? 20.984 -14.981 6.650 1.00 64.06 223 ALA A N 1
ATOM 1843 C CA . ALA A 1 223 ? 21.916 -15.362 7.710 1.00 64.06 223 ALA A CA 1
ATOM 1844 C C . ALA A 1 223 ? 21.278 -16.332 8.723 1.00 64.06 223 ALA A C 1
ATOM 1846 O O . ALA A 1 223 ? 21.936 -17.263 9.182 1.00 64.06 223 ALA A O 1
ATOM 1847 N N . GLU A 1 224 ? 19.988 -16.163 9.028 1.00 58.44 224 GLU A N 1
ATOM 1848 C CA . GLU A 1 224 ? 19.209 -17.097 9.856 1.00 58.44 224 GLU A CA 1
ATOM 1849 C C . GLU A 1 224 ? 18.972 -18.454 9.167 1.00 58.44 224 GLU A C 1
ATOM 1851 O O . GLU A 1 224 ? 18.770 -19.461 9.843 1.00 58.44 224 GLU A O 1
ATOM 1856 N N . ALA A 1 225 ? 19.048 -18.506 7.831 1.00 53.12 225 ALA A N 1
ATOM 1857 C CA . ALA A 1 225 ? 18.925 -19.736 7.048 1.00 53.12 225 ALA A CA 1
ATOM 1858 C C . ALA A 1 225 ? 20.204 -20.604 7.021 1.00 53.12 225 ALA A C 1
ATOM 1860 O O . ALA A 1 225 ? 20.179 -21.708 6.469 1.00 53.12 225 ALA A O 1
ATOM 1861 N N . TRP A 1 226 ? 21.324 -20.153 7.600 1.00 43.59 226 TRP A N 1
ATOM 1862 C CA . TRP A 1 226 ? 22.506 -21.004 7.765 1.00 43.59 226 TRP A CA 1
ATOM 1863 C C . TRP A 1 226 ? 22.268 -22.076 8.842 1.00 43.59 226 TRP A C 1
ATOM 1865 O O . TRP A 1 226 ? 21.845 -21.742 9.952 1.00 43.59 226 TRP A O 1
ATOM 1875 N N . PRO A 1 227 ? 22.581 -23.364 8.581 1.00 46.84 227 PRO A N 1
ATOM 1876 C CA . PRO A 1 227 ? 22.412 -24.411 9.578 1.00 46.84 227 PRO A CA 1
ATOM 1877 C C . PRO A 1 227 ? 23.234 -24.112 10.834 1.00 46.84 227 PRO A C 1
ATOM 1879 O O . PRO A 1 227 ? 24.466 -24.046 10.784 1.00 46.84 227 PRO A O 1
ATOM 1882 N N . GLN A 1 228 ? 22.564 -24.019 11.987 1.00 53.16 228 GLN A N 1
ATOM 1883 C CA . GLN A 1 228 ? 23.218 -23.785 13.282 1.00 53.16 228 GLN A CA 1
ATOM 1884 C C . GLN A 1 228 ? 24.287 -24.850 13.619 1.00 53.16 228 GLN A C 1
ATOM 1886 O O . GLN A 1 228 ? 25.175 -24.586 14.425 1.00 53.16 228 GLN A O 1
ATOM 1891 N N . GLY A 1 229 ? 24.263 -26.012 12.953 1.00 49.47 229 GLY A N 1
ATOM 1892 C CA . GLY A 1 229 ? 25.266 -27.076 13.068 1.00 49.47 229 GLY A CA 1
ATOM 1893 C C . GLY A 1 229 ? 26.639 -26.803 12.430 1.00 49.47 229 GLY A C 1
ATOM 1894 O O . GLY A 1 229 ? 27.578 -27.526 12.744 1.00 49.47 229 GLY A O 1
ATOM 1895 N N . ILE A 1 230 ? 26.815 -25.777 11.584 1.00 54.50 230 ILE A N 1
ATOM 1896 C CA . ILE A 1 230 ? 28.137 -25.479 10.978 1.00 54.50 230 ILE A CA 1
ATOM 1897 C C . ILE A 1 230 ? 29.018 -24.641 11.925 1.00 54.50 230 ILE A C 1
ATOM 1899 O O . ILE A 1 230 ? 30.244 -24.758 11.917 1.00 54.50 230 ILE A O 1
ATOM 1903 N N . ARG A 1 231 ? 28.407 -23.832 12.801 1.00 49.78 231 ARG A N 1
ATOM 1904 C CA . ARG A 1 231 ? 29.128 -22.941 13.728 1.00 49.78 231 ARG A CA 1
ATOM 1905 C C . ARG A 1 231 ? 29.998 -23.694 14.758 1.00 49.78 231 ARG A C 1
ATOM 1907 O O . ARG A 1 231 ? 31.137 -23.270 14.944 1.00 49.78 231 ARG A O 1
ATOM 1914 N N . PRO A 1 232 ? 29.548 -24.811 15.373 1.00 54.56 232 PRO A N 1
ATOM 1915 C CA . PRO A 1 232 ? 30.399 -25.642 16.230 1.00 54.56 232 PRO A CA 1
ATOM 1916 C C . PRO A 1 232 ? 31.519 -26.338 15.451 1.00 54.56 232 PRO A C 1
ATOM 1918 O O . PRO A 1 232 ? 32.645 -26.400 15.928 1.00 54.56 232 PRO A O 1
ATOM 1921 N N . LEU A 1 233 ? 31.237 -26.809 14.231 1.00 55.75 233 LEU A N 1
ATOM 1922 C CA . LEU A 1 233 ? 32.205 -27.507 13.377 1.00 55.75 233 LEU A CA 1
ATOM 1923 C C . LEU A 1 233 ? 33.391 -26.613 12.983 1.00 55.75 233 LEU A C 1
ATOM 1925 O O . LEU A 1 233 ? 34.535 -27.053 13.061 1.00 55.75 233 LEU A O 1
ATOM 1929 N N . LEU A 1 234 ? 33.136 -25.348 12.633 1.00 58.16 234 LEU A N 1
ATOM 1930 C CA . LEU A 1 234 ? 34.194 -24.370 12.349 1.00 58.16 234 LEU A CA 1
ATOM 1931 C C . LEU A 1 234 ? 35.012 -24.000 13.600 1.00 58.16 234 LEU A C 1
ATOM 1933 O O . LEU A 1 234 ? 36.224 -23.830 13.498 1.00 58.16 234 LEU A O 1
ATOM 1937 N N . LEU A 1 235 ? 34.382 -23.928 14.778 1.00 58.44 235 LEU A N 1
ATOM 1938 C CA . LEU A 1 235 ? 35.084 -23.714 16.051 1.00 58.44 235 LEU A CA 1
ATOM 1939 C C . LEU A 1 235 ? 35.961 -24.917 16.436 1.00 58.44 235 LEU A C 1
ATOM 1941 O O . LEU A 1 235 ? 37.104 -24.726 16.844 1.00 58.44 235 LEU A O 1
ATOM 1945 N N . CYS A 1 236 ? 35.476 -26.148 16.247 1.00 58.78 236 CYS A N 1
ATOM 1946 C CA . CYS A 1 236 ? 36.277 -27.359 16.438 1.00 58.78 236 CYS A CA 1
ATOM 1947 C C . CYS A 1 236 ? 37.452 -27.432 15.454 1.00 58.78 236 CYS A C 1
ATOM 1949 O O . CYS A 1 236 ? 38.563 -27.735 15.875 1.00 58.78 236 CYS A O 1
ATOM 1951 N N . LEU A 1 237 ? 37.247 -27.112 14.172 1.00 62.44 237 LEU A N 1
ATOM 1952 C CA . LEU A 1 237 ? 38.331 -27.062 13.182 1.00 62.44 237 LEU A CA 1
ATOM 1953 C C . LEU A 1 237 ? 39.397 -26.018 13.544 1.00 62.44 237 LEU A C 1
ATOM 1955 O O . LEU A 1 237 ? 40.584 -26.322 13.467 1.00 62.44 237 LEU A O 1
ATOM 1959 N N . ALA A 1 238 ? 38.994 -24.827 13.998 1.00 65.50 238 ALA A N 1
ATOM 1960 C CA . ALA A 1 238 ? 39.927 -23.799 14.460 1.00 65.50 238 ALA A CA 1
ATOM 1961 C C . ALA A 1 238 ? 40.729 -24.242 15.700 1.00 65.50 238 ALA A C 1
ATOM 1963 O O . ALA A 1 238 ? 41.942 -24.045 15.741 1.00 65.50 238 ALA A O 1
ATOM 1964 N N . LEU A 1 239 ? 40.080 -24.891 16.676 1.00 63.88 239 LEU A N 1
ATOM 1965 C CA . LEU A 1 239 ? 40.746 -25.429 17.869 1.00 63.88 239 LEU A CA 1
ATOM 1966 C C . LEU A 1 239 ? 41.741 -26.549 17.525 1.00 63.88 239 LEU A C 1
ATOM 1968 O O . LEU A 1 239 ? 42.877 -26.521 17.995 1.00 63.88 239 LEU A O 1
ATOM 1972 N N . MET A 1 240 ? 41.357 -27.489 16.658 1.00 65.88 240 MET A N 1
ATOM 1973 C CA . MET A 1 240 ? 42.240 -28.573 16.204 1.00 65.88 240 MET A CA 1
ATOM 1974 C C . MET A 1 240 ? 43.451 -28.034 15.428 1.00 65.88 240 MET A C 1
ATOM 1976 O O . MET A 1 240 ? 44.567 -28.493 15.655 1.00 65.88 240 MET A O 1
ATOM 1980 N N . LEU A 1 241 ? 43.258 -27.016 14.579 1.00 64.62 241 LEU A N 1
ATOM 1981 C CA . LEU A 1 241 ? 44.353 -26.326 13.888 1.00 64.62 241 LEU A CA 1
ATOM 1982 C C . LEU A 1 241 ? 45.289 -25.593 14.860 1.00 64.62 241 LEU A C 1
ATOM 1984 O O . LEU A 1 241 ? 46.498 -25.633 14.664 1.00 64.62 241 LEU A O 1
ATOM 1988 N N . SER A 1 242 ? 44.762 -24.959 15.915 1.00 61.22 242 SER A N 1
ATOM 1989 C CA . SER A 1 242 ? 45.606 -24.300 16.925 1.00 61.22 242 SER A CA 1
ATOM 1990 C C . SER A 1 242 ? 46.423 -25.280 17.773 1.00 61.22 242 SER A C 1
ATOM 1992 O O . SER A 1 242 ? 47.542 -24.952 18.149 1.00 61.22 242 SER A O 1
ATOM 1994 N N . LEU A 1 243 ? 45.908 -26.491 18.018 1.00 59.88 243 LEU A N 1
ATOM 1995 C CA . LEU A 1 243 ? 46.647 -27.559 18.701 1.00 59.88 243 LEU A CA 1
ATOM 1996 C C . LEU A 1 243 ? 47.762 -28.129 17.809 1.00 59.88 243 LEU A C 1
ATOM 1998 O O . LEU A 1 243 ? 48.885 -28.282 18.267 1.00 59.88 243 LEU A O 1
ATOM 2002 N N . TRP A 1 244 ? 47.493 -28.335 16.515 1.00 55.72 244 TRP A N 1
ATOM 2003 C CA . TRP A 1 244 ? 48.486 -28.787 15.522 1.00 55.72 244 TRP A CA 1
ATOM 2004 C C . TRP A 1 244 ? 49.597 -27.771 15.203 1.00 55.72 244 TRP A C 1
ATOM 2006 O O . TRP A 1 244 ? 50.532 -28.097 14.479 1.00 55.72 244 TRP A O 1
ATOM 2016 N N . LEU A 1 245 ? 49.486 -26.535 15.691 1.00 55.09 245 LEU A N 1
ATOM 2017 C CA . LEU A 1 245 ? 50.493 -25.481 15.534 1.00 55.09 245 LEU A CA 1
ATOM 2018 C C . LEU A 1 245 ? 51.370 -25.304 16.786 1.00 55.09 245 LEU A C 1
ATOM 2020 O O . LEU A 1 245 ? 52.162 -24.359 16.828 1.00 55.09 245 LEU A O 1
ATOM 2024 N N . HIS A 1 246 ? 51.201 -26.145 17.814 1.00 53.12 246 HIS A N 1
ATOM 2025 C CA . HIS A 1 246 ? 51.915 -26.076 19.099 1.00 53.12 246 HIS A CA 1
ATOM 2026 C C . HIS A 1 246 ? 52.594 -27.403 19.518 1.00 53.12 246 HIS A C 1
ATOM 2028 O O . HIS A 1 246 ? 53.089 -27.477 20.643 1.00 53.12 246 HIS A O 1
ATOM 2034 N N . ASP A 1 247 ? 52.671 -28.384 18.610 1.00 48.09 247 ASP A N 1
ATOM 2035 C CA . ASP A 1 247 ? 53.560 -29.562 18.665 1.00 48.09 247 ASP A CA 1
ATOM 2036 C C . ASP A 1 247 ? 54.605 -29.480 17.528 1.00 48.09 247 ASP A C 1
ATOM 2038 O O . ASP A 1 247 ? 54.206 -29.106 16.397 1.00 48.09 247 ASP A O 1
#

Organism: Bos mutus grunniens (NCBI:txid30521)